Protein AF-A0A2M8S7M4-F1 (afdb_monomer_lite)

Radius of gyration: 31.45 Å; chains: 1; bounding box: 98×70×47 Å

Sequence (209 aa):
VNEDVFAYSNGVVSGYEADKPSEYGGRRMERGLVIYHNKYAETRGWVKASAAFMDKTTGNLVQKTLGEGLGLPAGLSDYVTFRDYVTNLEYIRSCKELVERGLFVELKAYQCHVFMDWRLVGGEQWKAVCEALNGAGAPSLQAKFDEMFVPKMEVKEEKPKKVAKKRVADRVGVALSLPKGAAQKKEANKKTGSKRVKTATRKRKMNVL

Foldseek 3Di:
DDPQKDKDKAWDQPDDPPPDDDPDDDR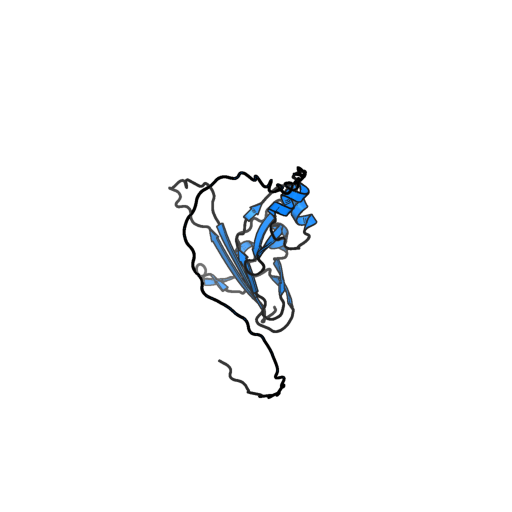DIWIKMKMWGNFQAKDKDFQFKDDFDQDPVPRDTDMDTPLVRHVPDCDQFKKKWWAWPVVLWIAIDGSNCCNPTNDIDIAHGGDMTMITPIDIDGDPLSVVLNVVCVGPTHNDSVVSSCVVPPPDPPPPPDDPDDDDPDDDDDDDDDDDDDDDDDDDDDDDDDDDDDDDDDDDDDDDDDDDD

Structure (mmCIF, N/CA/C/O backbone):
data_AF-A0A2M8S7M4-F1
#
_entry.id   AF-A0A2M8S7M4-F1
#
loop_
_atom_site.group_PDB
_atom_site.id
_atom_site.type_symbol
_atom_site.label_atom_id
_atom_site.label_alt_id
_atom_site.label_comp_id
_atom_site.label_asym_id
_atom_site.label_entity_id
_atom_site.label_seq_id
_atom_site.pdbx_PDB_ins_code
_atom_site.Cartn_x
_atom_site.Cartn_y
_atom_site.Cartn_z
_atom_site.occupancy
_atom_site.B_iso_or_equiv
_atom_site.auth_seq_id
_atom_site.auth_comp_id
_atom_site.auth_asym_id
_atom_site.auth_atom_id
_atom_site.pdbx_PDB_model_num
ATOM 1 N N . VAL A 1 1 ? 15.013 -13.139 -5.070 1.00 74.75 1 VAL A N 1
ATOM 2 C CA . VAL A 1 1 ? 13.783 -12.611 -5.708 1.00 74.75 1 VAL A CA 1
ATOM 3 C C . VAL A 1 1 ? 12.811 -13.773 -5.806 1.00 74.75 1 VAL A C 1
ATOM 5 O O . VAL A 1 1 ? 13.275 -14.862 -6.110 1.00 74.75 1 VAL A O 1
ATOM 8 N N . ASN A 1 2 ? 11.538 -13.597 -5.443 1.00 82.50 2 ASN A N 1
ATOM 9 C CA . ASN A 1 2 ? 10.536 -14.659 -5.579 1.00 82.50 2 ASN A CA 1
ATOM 10 C C . ASN A 1 2 ? 9.899 -14.544 -6.973 1.00 82.50 2 ASN A C 1
ATOM 12 O O . ASN A 1 2 ? 9.310 -13.512 -7.273 1.00 82.50 2 ASN A O 1
ATOM 16 N N . GLU A 1 3 ? 10.053 -15.571 -7.808 1.00 86.00 3 GLU A N 1
ATOM 17 C CA . GLU A 1 3 ? 9.556 -15.603 -9.195 1.00 86.00 3 GLU A CA 1
ATOM 18 C C . GLU A 1 3 ? 8.037 -15.795 -9.280 1.00 86.00 3 GLU A C 1
ATOM 20 O O . GLU A 1 3 ? 7.425 -15.511 -10.304 1.00 86.00 3 GLU A O 1
ATOM 25 N N . ASP A 1 4 ? 7.420 -16.238 -8.184 1.00 89.62 4 ASP A N 1
ATOM 26 C CA . ASP A 1 4 ? 5.987 -16.495 -8.108 1.00 89.62 4 ASP A CA 1
ATOM 27 C C . ASP A 1 4 ? 5.186 -15.233 -7.732 1.00 89.62 4 ASP A C 1
ATOM 29 O O . ASP A 1 4 ? 3.955 -15.265 -7.730 1.00 89.62 4 ASP A O 1
ATOM 33 N N . VAL A 1 5 ? 5.852 -14.124 -7.384 1.00 89.56 5 VAL A N 1
ATOM 34 C CA . VAL A 1 5 ? 5.213 -12.868 -6.963 1.00 89.56 5 VAL A CA 1
ATOM 35 C C . VAL A 1 5 ? 5.503 -11.768 -7.968 1.00 89.56 5 VAL A C 1
ATOM 37 O O . VAL A 1 5 ? 6.655 -11.439 -8.243 1.00 89.56 5 VAL A O 1
ATOM 40 N N . PHE A 1 6 ? 4.442 -11.128 -8.441 1.00 91.44 6 PHE A N 1
ATOM 41 C CA . PHE A 1 6 ? 4.524 -10.036 -9.397 1.00 91.44 6 PHE A CA 1
ATOM 42 C C . PHE A 1 6 ? 3.917 -8.778 -8.794 1.00 91.44 6 PHE A C 1
ATOM 44 O O . PHE A 1 6 ? 2.868 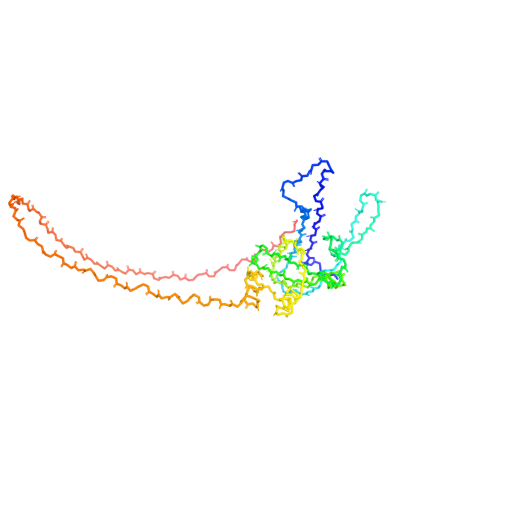-8.834 -8.151 1.00 91.44 6 PHE A O 1
ATOM 51 N N . ALA A 1 7 ? 4.575 -7.641 -9.012 1.00 91.88 7 ALA A N 1
ATOM 52 C CA . ALA A 1 7 ? 4.135 -6.343 -8.526 1.00 91.88 7 ALA A CA 1
ATOM 53 C C . ALA A 1 7 ? 4.216 -5.300 -9.643 1.00 91.88 7 ALA A C 1
ATOM 55 O O . ALA A 1 7 ? 5.242 -5.171 -10.311 1.00 91.88 7 ALA A O 1
ATOM 56 N N . TYR A 1 8 ? 3.140 -4.538 -9.812 1.00 89.56 8 TYR A N 1
ATOM 57 C CA . TYR A 1 8 ? 3.023 -3.471 -10.797 1.00 89.56 8 TYR A CA 1
ATOM 58 C C . TYR A 1 8 ? 2.621 -2.190 -10.089 1.00 89.56 8 TYR A C 1
ATOM 60 O O . TYR A 1 8 ? 1.541 -2.111 -9.506 1.00 89.56 8 TYR A O 1
ATOM 68 N N . SER A 1 9 ? 3.491 -1.188 -10.147 1.00 88.50 9 SER A N 1
ATOM 69 C CA . SER A 1 9 ? 3.223 0.147 -9.625 1.00 88.50 9 SER A CA 1
ATOM 70 C C . SER A 1 9 ? 2.966 1.121 -10.767 1.00 88.50 9 SER A C 1
ATOM 72 O O . SER A 1 9 ? 3.704 1.124 -11.752 1.00 88.50 9 SER A O 1
ATOM 74 N N . ASN A 1 10 ? 1.982 1.992 -10.593 1.00 85.81 10 ASN A N 1
ATOM 75 C CA . ASN A 1 10 ? 1.757 3.148 -11.444 1.00 85.81 10 ASN A CA 1
ATOM 76 C C . ASN A 1 10 ? 1.668 4.411 -10.582 1.00 85.81 10 ASN A C 1
ATOM 78 O O . ASN A 1 10 ? 1.075 4.392 -9.502 1.00 85.81 10 ASN A O 1
ATOM 82 N N . GLY A 1 11 ? 2.233 5.503 -11.082 1.00 77.81 11 GLY A N 1
ATOM 83 C CA . GLY A 1 11 ? 2.175 6.822 -10.472 1.00 77.81 11 GLY A CA 1
ATOM 84 C C . GLY A 1 11 ? 2.013 7.853 -11.575 1.00 77.81 11 GLY A C 1
ATOM 85 O O . GLY A 1 11 ? 2.988 8.221 -12.228 1.00 77.81 11 GLY A O 1
ATOM 86 N N . VAL A 1 12 ? 0.780 8.302 -11.799 1.00 66.75 12 VAL A N 1
ATOM 87 C CA . VAL A 1 12 ? 0.495 9.382 -12.741 1.00 66.75 12 VAL A CA 1
ATOM 88 C C . VAL A 1 12 ? 0.278 10.649 -11.932 1.00 66.75 12 VAL A C 1
ATOM 90 O O . VAL A 1 12 ? -0.672 10.785 -11.158 1.00 66.75 12 VAL A O 1
ATOM 93 N N . VAL A 1 13 ? 1.178 11.610 -12.119 1.00 59.91 13 VAL A N 1
ATOM 94 C CA . VAL A 1 13 ? 0.884 12.991 -11.758 1.00 59.91 13 VAL A CA 1
ATOM 95 C C . VAL A 1 13 ? -0.048 13.497 -12.847 1.00 59.91 13 VAL A C 1
ATOM 97 O O . VAL A 1 13 ? 0.401 13.741 -13.964 1.00 59.91 13 VAL A O 1
ATOM 100 N N . SER A 1 14 ? -1.347 13.596 -12.553 1.00 55.41 14 SER A N 1
ATOM 101 C CA . SER A 1 14 ? -2.277 14.259 -13.465 1.00 55.41 14 SER A CA 1
ATOM 102 C C . SER A 1 14 ? -1.756 15.676 -13.693 1.00 55.41 14 SER A C 1
ATOM 104 O O . SER A 1 14 ? -1.700 16.479 -12.756 1.00 55.41 14 SER A O 1
ATOM 106 N N . GLY A 1 15 ? -1.303 15.952 -14.915 1.00 48.53 15 GLY A N 1
ATOM 107 C CA . GLY A 1 15 ? -0.876 17.278 -15.326 1.00 48.53 15 GLY A CA 1
ATOM 108 C C . GLY A 1 15 ? -2.062 18.221 -15.203 1.00 48.53 15 GLY A C 1
ATOM 109 O O . GLY A 1 15 ? -3.041 18.085 -15.929 1.00 48.53 15 GLY A O 1
ATOM 110 N N . TYR A 1 16 ? -1.993 19.157 -14.263 1.00 48.69 16 TYR A N 1
ATOM 111 C CA . TYR A 1 16 ? -2.761 20.383 -14.403 1.00 48.69 16 TYR A CA 1
ATOM 112 C C . TYR A 1 16 ? -2.178 21.116 -15.610 1.00 48.69 16 TYR A C 1
ATOM 114 O O . TYR A 1 16 ? -0.984 21.421 -15.613 1.00 48.69 16 TYR A O 1
ATOM 122 N N . GLU A 1 17 ? -2.998 21.397 -16.625 1.00 50.44 17 GLU A N 1
ATOM 123 C CA . GLU A 1 17 ? -2.726 22.536 -17.503 1.00 50.44 17 GLU A CA 1
ATOM 124 C C . GLU A 1 17 ? -2.493 23.744 -16.585 1.00 50.44 17 GLU A C 1
ATOM 126 O O . GLU A 1 17 ? -3.353 24.065 -15.763 1.00 50.44 17 GLU A O 1
ATOM 131 N N . ALA A 1 18 ? -1.320 24.375 -16.682 1.00 51.97 18 ALA A N 1
ATOM 132 C CA . ALA A 1 18 ? -0.922 25.474 -15.800 1.00 51.97 18 ALA A CA 1
ATOM 133 C C . ALA A 1 18 ? -1.907 26.666 -15.823 1.00 51.97 18 ALA A C 1
ATOM 135 O O . ALA A 1 18 ? -1.925 27.452 -14.880 1.00 51.97 18 ALA A O 1
ATOM 136 N N . ASP A 1 19 ? -2.764 26.744 -16.847 1.00 55.06 19 ASP A N 1
ATOM 137 C CA . ASP A 1 19 ? -3.642 27.882 -17.131 1.00 55.06 19 ASP A CA 1
ATOM 138 C C . ASP A 1 19 ? -5.111 27.703 -16.706 1.00 55.06 19 ASP A C 1
ATOM 140 O O . ASP A 1 19 ? -5.925 28.596 -16.947 1.00 55.06 19 ASP A O 1
ATOM 144 N N . LYS A 1 20 ? -5.497 26.589 -16.060 1.00 52.84 20 LYS A N 1
ATOM 145 C CA . LYS A 1 20 ? -6.874 26.417 -15.553 1.00 52.84 20 LYS A CA 1
ATOM 146 C C . LYS A 1 20 ? -6.906 26.181 -14.041 1.00 52.84 20 LYS A C 1
ATOM 148 O O . LYS A 1 20 ? -6.513 25.104 -13.585 1.00 52.84 20 LYS A O 1
ATOM 153 N N . PRO A 1 21 ? -7.422 27.134 -13.240 1.00 50.69 21 PRO A N 1
ATOM 154 C CA . PRO A 1 21 ? -7.720 26.863 -11.843 1.00 50.69 21 PRO A CA 1
ATOM 155 C C . PRO A 1 21 ? -8.863 25.846 -11.794 1.00 50.69 21 PRO A C 1
ATOM 157 O O . PRO A 1 21 ? -9.969 26.116 -12.257 1.00 50.69 21 PRO A O 1
ATOM 160 N N . SER A 1 22 ? -8.611 24.648 -11.264 1.00 53.22 22 SER A N 1
ATOM 161 C CA . SER A 1 22 ? -9.715 23.730 -10.994 1.00 53.22 22 SER A CA 1
ATOM 162 C C . SER A 1 22 ? -10.581 24.308 -9.881 1.00 53.22 22 SER A C 1
ATOM 164 O O . SER A 1 22 ? -10.068 24.685 -8.826 1.00 53.22 22 SER A O 1
ATOM 166 N N . GLU A 1 23 ? -11.886 24.232 -10.065 1.00 52.62 23 GLU A N 1
ATOM 167 C CA . GLU A 1 23 ? -12.898 24.558 -9.059 1.00 52.62 23 GLU A CA 1
ATOM 168 C C . GLU A 1 23 ? -12.788 23.681 -7.787 1.00 52.62 23 GLU A C 1
ATOM 170 O O . GLU A 1 23 ? -13.201 24.086 -6.705 1.00 52.62 23 GLU A O 1
ATOM 175 N N . TYR A 1 24 ? -12.122 22.520 -7.885 1.00 52.88 24 TYR A N 1
ATOM 176 C CA . TYR A 1 24 ? -11.783 21.630 -6.770 1.00 52.88 24 TYR A CA 1
ATOM 177 C C . TYR A 1 24 ? -10.263 21.553 -6.581 1.00 52.88 24 TYR A C 1
ATOM 179 O O . TYR A 1 24 ? -9.603 20.652 -7.094 1.00 52.88 24 TYR A O 1
ATOM 187 N N . GLY A 1 25 ? -9.700 22.533 -5.873 1.00 49.03 25 GLY A N 1
ATOM 188 C CA . GLY A 1 25 ? -8.261 22.663 -5.640 1.00 49.03 25 GLY A CA 1
ATOM 189 C C . GLY A 1 25 ? -7.611 21.402 -5.058 1.00 49.03 25 GLY A C 1
ATOM 190 O O . GLY A 1 25 ? -7.834 21.044 -3.904 1.00 49.03 25 GLY A O 1
ATOM 191 N N . GLY A 1 26 ? -6.759 20.752 -5.850 1.00 53.41 26 GLY A N 1
ATOM 192 C CA . GLY A 1 26 ? -5.870 19.696 -5.381 1.00 53.41 26 GLY A CA 1
ATOM 193 C C . GLY A 1 26 ? -5.207 18.946 -6.530 1.00 53.41 26 GLY A C 1
ATOM 194 O O . GLY A 1 26 ? -5.874 18.421 -7.416 1.00 53.41 26 GLY A O 1
ATOM 195 N N . ARG A 1 27 ? -3.876 18.836 -6.496 1.00 54.41 27 ARG A N 1
ATOM 196 C CA . ARG A 1 27 ? -3.103 18.010 -7.432 1.00 54.41 27 ARG A CA 1
ATOM 197 C C . ARG A 1 27 ? -3.440 16.533 -7.160 1.00 54.41 27 ARG A C 1
ATOM 199 O O . ARG A 1 27 ? -2.828 15.913 -6.292 1.00 54.41 27 ARG A O 1
ATOM 206 N N . ARG A 1 28 ? -4.450 15.973 -7.837 1.00 57.69 28 ARG A N 1
ATOM 207 C CA . ARG A 1 28 ? -4.831 14.562 -7.666 1.00 57.69 28 ARG A CA 1
ATOM 208 C C . ARG A 1 28 ? -3.764 13.690 -8.327 1.00 57.69 28 ARG A C 1
ATOM 210 O O . ARG A 1 28 ? -3.659 13.629 -9.548 1.00 57.69 28 ARG A O 1
ATOM 217 N N . MET A 1 29 ? -2.926 13.069 -7.505 1.00 67.88 29 MET A N 1
ATOM 218 C CA . MET A 1 29 ? -1.972 12.068 -7.967 1.00 67.88 29 MET A CA 1
ATOM 219 C C . MET A 1 29 ? -2.642 10.706 -7.891 1.00 67.88 29 MET A C 1
ATOM 221 O O . MET A 1 29 ? -2.963 10.233 -6.802 1.00 67.88 29 MET A O 1
ATOM 225 N N . GLU A 1 30 ? -2.856 10.090 -9.044 1.00 80.06 30 GLU A N 1
ATOM 226 C CA . GLU A 1 30 ? -3.408 8.746 -9.115 1.00 80.06 30 GLU A CA 1
ATOM 227 C C . GLU A 1 30 ? -2.258 7.752 -9.050 1.00 80.06 30 GLU A C 1
ATOM 229 O O . GLU A 1 30 ? -1.329 7.766 -9.862 1.00 80.06 30 GLU A O 1
ATOM 234 N N . ARG A 1 31 ? -2.291 6.918 -8.016 1.00 86.56 31 ARG A N 1
ATOM 235 C CA . ARG A 1 31 ? -1.250 5.939 -7.727 1.00 86.56 31 ARG A CA 1
ATOM 236 C C . ARG A 1 31 ? -1.919 4.595 -7.513 1.00 86.56 31 ARG A C 1
ATOM 238 O O . ARG A 1 31 ? -2.989 4.519 -6.909 1.00 86.56 31 ARG A O 1
ATOM 245 N N . GLY A 1 32 ? -1.290 3.546 -8.012 1.00 90.56 32 GLY A N 1
ATOM 246 C CA . GLY A 1 32 ? -1.794 2.188 -7.895 1.00 90.56 32 GLY A CA 1
ATOM 247 C C . GLY A 1 32 ? -0.649 1.209 -7.730 1.00 90.56 32 GLY A C 1
ATOM 248 O O . GLY A 1 32 ? 0.403 1.370 -8.346 1.00 90.56 32 GLY A O 1
ATOM 249 N N . LEU A 1 33 ? -0.859 0.193 -6.905 1.00 92.69 33 LEU A N 1
ATOM 250 C CA . LEU A 1 33 ? 0.053 -0.925 -6.740 1.00 92.69 33 LEU A CA 1
ATOM 251 C C . LEU A 1 33 ? -0.756 -2.216 -6.751 1.00 92.69 33 LEU A C 1
ATOM 253 O O . LEU A 1 33 ? -1.553 -2.470 -5.852 1.00 92.69 33 LEU A O 1
ATOM 257 N N . VAL A 1 34 ? -0.537 -3.034 -7.770 1.00 94.25 34 VAL A N 1
ATOM 258 C CA . VAL A 1 34 ? -1.137 -4.362 -7.890 1.00 94.25 34 VAL A CA 1
ATOM 259 C C . VAL A 1 34 ? -0.073 -5.391 -7.570 1.00 94.25 34 VAL A C 1
ATOM 261 O O . VAL A 1 34 ? 1.018 -5.338 -8.132 1.00 94.25 34 VAL A O 1
ATOM 264 N N . ILE A 1 35 ? -0.389 -6.330 -6.688 1.00 94.25 35 ILE A N 1
ATOM 265 C CA . ILE A 1 35 ? 0.492 -7.439 -6.331 1.00 94.25 35 ILE A CA 1
ATOM 266 C C . ILE A 1 35 ? -0.297 -8.730 -6.473 1.00 94.25 35 ILE A C 1
ATOM 268 O O . ILE A 1 35 ? -1.417 -8.824 -5.974 1.00 94.25 35 ILE A O 1
ATOM 272 N N . TYR A 1 36 ? 0.274 -9.733 -7.129 1.00 94.25 36 TYR A N 1
ATOM 273 C CA . TYR A 1 36 ? -0.346 -11.048 -7.225 1.00 94.25 36 TYR A CA 1
ATOM 274 C C . TYR A 1 36 ? 0.665 -12.168 -7.017 1.00 94.25 36 TYR A C 1
ATOM 276 O O . TYR A 1 36 ? 1.839 -12.054 -7.375 1.00 94.25 36 TYR A O 1
ATOM 284 N N . HIS A 1 37 ? 0.183 -13.259 -6.431 1.00 94.50 37 HIS A N 1
ATOM 285 C CA . HIS A 1 37 ? 0.929 -14.487 -6.220 1.00 94.50 37 HIS A CA 1
ATOM 286 C C . HIS A 1 37 ? 0.434 -15.561 -7.193 1.00 94.50 37 HIS A C 1
ATOM 288 O O . HIS A 1 37 ? -0.738 -15.921 -7.177 1.00 94.50 37 HIS A O 1
ATOM 294 N N . ASN A 1 38 ? 1.312 -16.090 -8.041 1.00 93.00 38 ASN A N 1
ATOM 295 C CA . ASN A 1 38 ? 0.969 -17.058 -9.085 1.00 93.00 38 ASN A CA 1
ATOM 296 C C . ASN A 1 38 ? 1.214 -18.518 -8.665 1.00 93.00 38 ASN A C 1
ATOM 298 O O . ASN A 1 38 ? 1.568 -19.365 -9.484 1.00 93.00 38 ASN A O 1
ATOM 302 N N . LYS A 1 39 ? 1.071 -18.833 -7.374 1.00 93.19 39 LYS A N 1
ATOM 303 C CA . LYS A 1 39 ? 1.348 -20.178 -6.859 1.00 93.19 39 LYS A CA 1
ATOM 304 C C . LYS A 1 39 ? 0.431 -20.565 -5.714 1.00 93.19 39 LYS A C 1
ATOM 306 O O . LYS A 1 39 ? -0.006 -19.733 -4.919 1.00 93.19 39 LYS A O 1
ATOM 311 N N . TYR A 1 40 ? 0.180 -21.869 -5.610 1.00 93.31 40 TYR A N 1
ATOM 312 C CA . TYR A 1 40 ? -0.503 -22.480 -4.474 1.00 93.31 40 TYR A CA 1
ATOM 313 C C . TYR A 1 40 ? 0.463 -22.653 -3.293 1.00 93.31 40 TYR A C 1
ATOM 315 O O . TYR A 1 40 ? 0.931 -23.751 -2.999 1.00 93.31 40 TYR A O 1
ATOM 323 N N . ALA A 1 41 ? 0.826 -21.543 -2.660 1.00 93.00 41 ALA A N 1
ATOM 324 C CA . ALA A 1 41 ? 1.671 -21.505 -1.472 1.00 93.00 41 ALA A CA 1
ATOM 325 C C . ALA A 1 41 ? 1.372 -20.238 -0.658 1.00 93.00 41 ALA A C 1
ATOM 327 O O . ALA A 1 41 ? 0.638 -19.363 -1.115 1.00 93.00 41 ALA A O 1
ATOM 328 N N . GLU A 1 42 ? 1.961 -20.121 0.525 1.00 93.00 42 GLU A N 1
ATOM 329 C CA . GLU A 1 42 ? 2.002 -18.865 1.275 1.00 93.00 42 GLU A CA 1
ATOM 330 C C . GLU A 1 42 ? 3.383 -18.226 1.110 1.00 93.00 42 GLU A C 1
ATOM 332 O O . GLU A 1 42 ? 4.406 -18.914 1.115 1.00 93.00 42 GLU A O 1
ATOM 337 N N . THR A 1 43 ? 3.421 -16.908 0.945 1.00 93.50 43 THR A N 1
ATOM 338 C CA . THR A 1 43 ? 4.659 -16.136 0.834 1.00 93.50 43 THR A CA 1
ATOM 339 C C . THR A 1 43 ? 4.514 -14.817 1.573 1.00 93.50 43 THR A C 1
ATOM 341 O O . THR A 1 43 ? 3.450 -14.203 1.589 1.00 93.50 43 THR A O 1
ATOM 344 N N . ARG A 1 44 ? 5.607 -14.356 2.177 1.00 93.56 44 ARG A N 1
ATOM 345 C CA . ARG A 1 44 ? 5.672 -13.066 2.862 1.00 93.56 44 ARG A CA 1
ATOM 346 C C . ARG A 1 44 ? 7.010 -12.407 2.600 1.00 93.56 44 ARG A C 1
ATOM 348 O O . ARG A 1 44 ? 8.033 -13.088 2.531 1.00 93.56 44 ARG A O 1
ATOM 355 N N . GLY A 1 45 ? 7.014 -11.092 2.462 1.00 91.88 45 GLY A N 1
ATOM 356 C CA . GLY A 1 45 ? 8.244 -10.371 2.179 1.00 91.88 45 GLY A CA 1
ATOM 357 C C . GLY A 1 45 ? 8.030 -8.897 1.903 1.00 91.88 45 GLY A C 1
ATOM 358 O O . GLY A 1 45 ? 6.919 -8.379 1.976 1.00 91.88 45 GLY A O 1
ATOM 359 N N . TRP A 1 46 ? 9.134 -8.230 1.588 1.00 92.50 46 TRP A N 1
ATOM 360 C CA . TRP A 1 46 ? 9.169 -6.804 1.296 1.00 92.50 46 TRP A CA 1
ATOM 361 C C . TRP A 1 46 ? 9.220 -6.565 -0.211 1.00 92.50 46 TRP A C 1
ATOM 363 O O . TRP A 1 46 ? 10.082 -7.108 -0.904 1.00 92.50 46 TRP A O 1
ATOM 373 N N . VAL A 1 47 ? 8.330 -5.709 -0.705 1.00 91.69 47 VAL A N 1
ATOM 374 C CA . VAL A 1 47 ? 8.355 -5.176 -2.070 1.00 91.69 47 VAL A CA 1
ATOM 375 C C . VAL A 1 47 ? 8.986 -3.789 -2.013 1.00 91.69 47 VAL A C 1
ATOM 377 O O . VAL A 1 47 ? 8.364 -2.841 -1.539 1.00 91.69 47 VAL A O 1
ATOM 380 N N . LYS A 1 48 ? 10.243 -3.677 -2.454 1.00 90.69 48 LYS A N 1
ATOM 381 C CA . LYS A 1 48 ? 11.027 -2.432 -2.355 1.00 90.69 48 LYS A CA 1
ATOM 382 C C . LYS A 1 48 ? 11.486 -1.872 -3.693 1.00 90.69 48 LYS A C 1
ATOM 384 O O . LYS A 1 48 ? 11.424 -0.665 -3.878 1.00 90.69 48 LYS A O 1
ATOM 389 N N . ALA A 1 49 ? 12.001 -2.709 -4.585 1.00 89.38 49 ALA A N 1
ATOM 390 C CA . ALA A 1 49 ? 12.589 -2.275 -5.849 1.00 89.38 49 ALA A CA 1
ATOM 391 C C . ALA A 1 49 ? 11.833 -2.893 -7.024 1.00 89.38 49 ALA A C 1
ATOM 393 O O . ALA A 1 49 ? 11.361 -4.028 -6.932 1.00 89.38 49 ALA A O 1
ATOM 394 N N . SER A 1 50 ? 11.721 -2.142 -8.116 1.00 86.69 50 SER A N 1
ATOM 395 C CA . SER A 1 50 ? 11.152 -2.635 -9.363 1.00 86.69 50 SER A CA 1
ATOM 396 C C . SER A 1 50 ? 12.082 -3.649 -10.029 1.00 86.69 50 SER A C 1
ATOM 398 O O . SER A 1 50 ? 13.301 -3.634 -9.836 1.00 86.69 50 SER A O 1
ATOM 400 N N . ALA A 1 51 ? 11.517 -4.482 -10.905 1.00 86.56 51 ALA A N 1
ATOM 401 C CA . ALA A 1 51 ? 12.322 -5.143 -11.926 1.00 86.56 51 ALA A CA 1
ATOM 402 C C . ALA A 1 51 ? 13.044 -4.086 -12.785 1.00 86.56 51 ALA A C 1
ATOM 404 O O . ALA A 1 51 ? 12.579 -2.946 -12.896 1.00 86.56 51 ALA A O 1
ATOM 405 N N . ALA A 1 52 ? 14.188 -4.451 -13.367 1.00 86.62 52 ALA A N 1
ATOM 406 C CA . ALA A 1 52 ? 14.884 -3.566 -14.295 1.00 86.62 52 ALA A CA 1
ATOM 407 C C . ALA A 1 52 ? 14.029 -3.377 -15.553 1.00 86.62 52 ALA A C 1
ATOM 409 O O . ALA A 1 52 ? 13.551 -4.353 -16.131 1.00 86.62 52 ALA A O 1
ATOM 410 N N . PHE A 1 53 ? 13.830 -2.130 -15.966 1.00 85.62 53 PHE A N 1
ATOM 411 C CA . PHE A 1 53 ? 13.097 -1.792 -17.180 1.00 85.62 53 PHE A CA 1
ATOM 412 C C . PHE A 1 53 ? 13.857 -0.738 -17.979 1.00 85.62 53 PHE A C 1
ATOM 414 O O . PHE A 1 53 ? 14.662 0.016 -17.434 1.00 85.62 53 PHE A O 1
ATOM 421 N N . MET A 1 54 ? 13.612 -0.704 -19.287 1.00 88.06 54 MET A N 1
ATOM 422 C CA . MET A 1 54 ? 14.232 0.274 -20.174 1.00 88.06 54 MET A CA 1
ATOM 423 C C . MET A 1 54 ? 13.564 1.635 -19.977 1.00 88.06 54 MET A C 1
ATOM 425 O O . MET A 1 54 ? 12.365 1.781 -20.234 1.00 88.06 54 MET A O 1
ATOM 429 N N . ASP A 1 55 ? 14.325 2.635 -19.548 1.00 86.19 55 ASP A N 1
ATOM 430 C CA . ASP A 1 55 ? 13.863 4.014 -19.611 1.00 86.19 55 ASP A CA 1
ATOM 431 C C . ASP A 1 55 ? 13.837 4.460 -21.076 1.00 86.19 55 ASP A C 1
ATOM 433 O O . ASP A 1 55 ? 14.865 4.520 -21.747 1.00 86.19 55 ASP A O 1
ATOM 437 N N . LYS A 1 56 ? 12.643 4.778 -21.581 1.00 84.62 56 LYS A N 1
ATOM 438 C CA . LYS A 1 56 ? 12.433 5.199 -22.974 1.00 84.62 56 LYS A CA 1
ATOM 439 C C . LYS A 1 56 ? 13.107 6.534 -23.301 1.00 84.62 56 LYS A C 1
ATOM 441 O O . LYS A 1 56 ? 13.283 6.834 -24.475 1.00 84.62 56 LYS A O 1
ATOM 446 N N . THR A 1 57 ? 13.459 7.320 -22.285 1.00 86.31 57 THR A N 1
ATOM 447 C CA . THR A 1 57 ? 14.083 8.639 -22.450 1.00 86.31 57 THR A CA 1
ATOM 448 C C . THR A 1 57 ? 15.592 8.520 -22.612 1.00 86.31 57 THR A C 1
ATOM 450 O O . THR A 1 57 ? 16.174 9.134 -23.499 1.00 86.31 57 THR A O 1
ATOM 453 N N . THR A 1 58 ? 16.229 7.723 -21.751 1.00 87.12 58 THR A N 1
ATOM 454 C CA . THR A 1 58 ? 17.691 7.573 -21.721 1.00 87.12 58 THR A CA 1
ATOM 455 C C . THR A 1 58 ? 18.192 6.344 -22.477 1.00 87.12 58 THR A C 1
ATOM 457 O O . THR A 1 58 ? 19.374 6.275 -22.795 1.00 87.12 58 THR A O 1
ATOM 460 N N . GLY A 1 59 ? 17.324 5.371 -22.768 1.00 89.56 59 GLY A N 1
ATOM 461 C CA . GLY A 1 59 ? 17.703 4.090 -23.370 1.00 89.56 59 GLY A CA 1
ATOM 462 C C . GLY A 1 59 ? 18.466 3.160 -22.420 1.00 89.56 59 GLY A C 1
ATOM 463 O O . GLY A 1 59 ? 19.006 2.153 -22.868 1.00 89.56 59 GLY A O 1
ATOM 464 N N . ASN A 1 60 ? 18.522 3.484 -21.124 1.00 90.50 60 ASN A N 1
ATOM 465 C CA . ASN A 1 60 ? 19.236 2.706 -20.117 1.00 90.50 60 ASN A CA 1
ATOM 466 C C . ASN A 1 60 ? 18.286 1.792 -19.334 1.00 90.50 60 ASN A C 1
ATOM 468 O O . ASN A 1 60 ? 17.130 2.138 -19.074 1.00 90.50 60 ASN A O 1
ATOM 472 N N . LEU A 1 61 ? 18.797 0.638 -18.896 1.00 91.56 61 LEU A N 1
ATOM 473 C CA . LEU A 1 61 ? 18.114 -0.197 -17.910 1.00 91.56 61 LEU A CA 1
ATOM 474 C C . LEU A 1 61 ? 18.204 0.469 -16.537 1.00 91.56 61 LEU A C 1
ATOM 476 O O . LEU A 1 61 ? 19.291 0.626 -15.984 1.00 91.56 61 LEU A O 1
ATOM 480 N N . VAL A 1 62 ? 17.051 0.833 -15.984 1.00 89.62 62 VAL A N 1
ATOM 481 C CA . VAL A 1 62 ? 16.939 1.461 -14.668 1.00 89.62 62 VAL A CA 1
ATOM 482 C C . VAL A 1 62 ? 16.072 0.619 -13.742 1.00 89.62 62 VAL A C 1
ATOM 484 O O . VAL A 1 62 ? 15.194 -0.133 -14.170 1.00 89.62 62 VAL A O 1
ATOM 487 N N . GLN A 1 63 ? 16.318 0.764 -12.447 1.00 90.06 63 GLN A N 1
ATOM 488 C CA . GLN A 1 63 ? 15.458 0.258 -11.387 1.00 90.06 63 GLN A CA 1
ATOM 489 C C . GLN A 1 63 ? 14.993 1.439 -10.551 1.00 90.06 63 GLN A C 1
ATOM 491 O O . GLN A 1 63 ? 15.771 2.354 -10.288 1.00 90.06 63 GLN A O 1
ATOM 496 N N . LYS A 1 64 ? 13.726 1.414 -10.142 1.00 88.8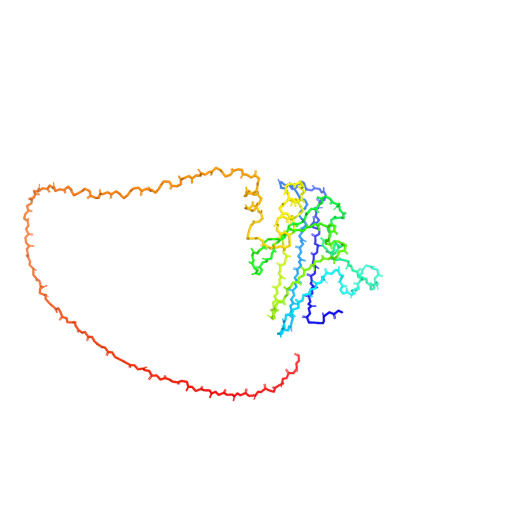8 64 LYS A N 1
ATOM 497 C CA . LYS A 1 64 ? 13.147 2.422 -9.253 1.00 88.88 64 LYS A CA 1
ATOM 498 C C . LYS A 1 64 ? 12.745 1.781 -7.942 1.00 88.88 64 LYS A C 1
ATOM 500 O O . LYS A 1 64 ? 12.321 0.622 -7.904 1.00 88.88 64 LYS A O 1
ATOM 505 N N . THR A 1 65 ? 12.858 2.533 -6.859 1.00 89.56 65 THR A N 1
ATOM 506 C CA . THR A 1 65 ? 12.279 2.110 -5.583 1.00 89.56 65 THR A CA 1
ATOM 507 C C . THR A 1 65 ? 10.758 2.247 -5.620 1.00 89.56 65 THR A C 1
ATOM 509 O O . THR A 1 65 ? 10.201 2.993 -6.423 1.00 89.56 65 THR A O 1
ATOM 512 N N . LEU A 1 66 ? 10.055 1.538 -4.738 1.00 88.50 66 LEU A N 1
ATOM 513 C CA . LEU A 1 66 ? 8.605 1.637 -4.609 1.00 88.50 66 LEU A CA 1
ATOM 514 C C . LEU A 1 66 ? 8.183 3.070 -4.255 1.00 88.50 66 LEU A C 1
ATOM 516 O O . LEU A 1 66 ? 7.203 3.574 -4.797 1.00 88.50 66 LEU A O 1
ATOM 520 N N . GLY A 1 67 ? 8.960 3.737 -3.395 1.00 86.06 67 GLY A N 1
ATOM 521 C CA . GLY A 1 67 ? 8.771 5.147 -3.063 1.00 86.06 67 GLY A CA 1
ATOM 522 C C . GLY A 1 67 ? 8.823 6.050 -4.296 1.00 86.06 67 GLY A C 1
ATOM 523 O O . GLY A 1 67 ? 7.912 6.848 -4.505 1.00 86.06 67 GLY A O 1
ATOM 524 N N . GLU A 1 68 ? 9.831 5.873 -5.153 1.00 85.19 68 GLU A N 1
ATOM 525 C CA . GLU A 1 68 ? 9.971 6.613 -6.417 1.00 85.19 68 GLU A CA 1
ATOM 526 C C . GLU A 1 68 ? 8.877 6.261 -7.429 1.00 85.19 68 GLU A C 1
ATOM 528 O O . GLU A 1 68 ? 8.316 7.150 -8.064 1.00 85.19 68 GLU A O 1
ATOM 533 N N . GLY A 1 69 ? 8.550 4.973 -7.571 1.00 84.81 69 GLY A N 1
ATOM 534 C CA . GLY A 1 69 ? 7.523 4.488 -8.496 1.00 84.81 69 GLY A CA 1
ATOM 535 C C . GLY A 1 69 ? 6.123 4.992 -8.147 1.00 84.81 69 GLY A C 1
ATOM 536 O O . GLY A 1 69 ? 5.321 5.252 -9.041 1.00 84.81 69 GLY A O 1
ATOM 537 N N . LEU A 1 70 ? 5.847 5.184 -6.855 1.00 84.88 70 LEU A N 1
ATOM 538 C CA . LEU A 1 70 ? 4.609 5.790 -6.374 1.00 84.88 70 LEU A CA 1
ATOM 539 C C . LEU A 1 70 ? 4.699 7.316 -6.255 1.00 84.88 70 LEU A C 1
ATOM 541 O O . LEU A 1 70 ? 3.666 7.944 -6.061 1.00 84.88 70 LEU A O 1
ATOM 545 N N . GLY A 1 71 ? 5.885 7.926 -6.338 1.00 83.50 71 GLY A N 1
ATOM 546 C CA . GLY A 1 71 ? 6.099 9.364 -6.135 1.00 83.50 71 GLY A CA 1
ATOM 547 C C . GLY A 1 71 ? 5.856 9.831 -4.693 1.00 83.50 71 GLY A C 1
ATOM 548 O O . GLY A 1 71 ? 5.282 10.899 -4.469 1.00 83.50 71 GLY A O 1
ATOM 549 N N . LEU A 1 72 ? 6.152 8.997 -3.692 1.00 82.31 72 LEU A N 1
ATOM 550 C CA . LEU A 1 72 ? 5.964 9.334 -2.274 1.00 82.31 72 LEU A CA 1
ATOM 551 C C . LEU A 1 72 ? 7.021 10.355 -1.814 1.00 82.31 72 LEU A C 1
ATOM 553 O O . LEU A 1 72 ? 8.190 10.215 -2.177 1.00 82.31 72 LEU A O 1
ATOM 557 N N . PRO A 1 73 ? 6.640 11.380 -1.028 1.00 78.81 73 PRO A N 1
ATOM 558 C CA . PRO A 1 73 ? 7.608 12.297 -0.445 1.00 78.81 73 PRO A CA 1
ATOM 559 C C . PRO A 1 73 ? 8.474 11.552 0.576 1.00 78.81 73 PRO A C 1
ATOM 561 O O . PRO A 1 73 ? 7.988 10.713 1.330 1.00 78.81 73 PRO A O 1
ATOM 564 N N . ALA A 1 74 ? 9.759 11.891 0.638 1.00 67.69 74 ALA A N 1
ATOM 565 C CA . ALA A 1 74 ? 10.689 11.332 1.623 1.00 67.69 74 ALA A CA 1
ATOM 566 C C . ALA A 1 74 ? 10.600 12.023 3.006 1.00 67.69 74 ALA A C 1
ATOM 568 O O . ALA A 1 74 ? 11.515 11.904 3.820 1.00 67.69 74 ALA A O 1
ATOM 569 N N . GLY A 1 75 ? 9.530 12.783 3.270 1.00 71.31 75 GLY A N 1
ATOM 570 C CA . GLY A 1 75 ? 9.339 13.532 4.512 1.00 71.31 75 GLY A CA 1
ATOM 571 C C . GLY A 1 75 ? 9.195 12.616 5.731 1.00 71.31 75 GLY A C 1
ATOM 572 O O . GLY A 1 75 ? 8.502 11.601 5.684 1.00 71.31 75 GLY A O 1
ATOM 573 N N . LEU A 1 76 ? 9.844 12.977 6.847 1.00 61.66 76 LEU A N 1
ATOM 574 C CA . LEU A 1 76 ? 9.827 12.178 8.082 1.00 61.66 76 LEU A CA 1
ATOM 575 C C . LEU A 1 76 ? 8.480 12.208 8.826 1.00 61.66 76 LEU A C 1
ATOM 577 O O . LEU A 1 76 ? 8.220 11.312 9.626 1.00 61.66 76 LEU A O 1
ATOM 581 N N . SER A 1 77 ? 7.648 13.224 8.593 1.00 66.81 77 SER A N 1
ATOM 582 C CA . SER A 1 77 ? 6.364 13.434 9.278 1.00 66.81 77 SER A CA 1
ATOM 583 C C . SER A 1 77 ? 5.148 12.938 8.496 1.00 66.81 77 SER A C 1
ATOM 585 O O . SER A 1 77 ? 4.021 13.074 8.975 1.00 66.81 77 SER A O 1
ATOM 587 N N . ASP A 1 78 ? 5.365 12.389 7.302 1.00 84.75 78 ASP A N 1
ATOM 588 C CA . ASP A 1 78 ? 4.281 12.113 6.372 1.00 84.75 78 ASP A CA 1
ATOM 589 C C . ASP A 1 78 ? 3.867 10.646 6.455 1.00 84.75 78 ASP A C 1
ATOM 591 O O . ASP A 1 78 ? 4.683 9.719 6.364 1.00 84.75 78 ASP A O 1
ATOM 595 N N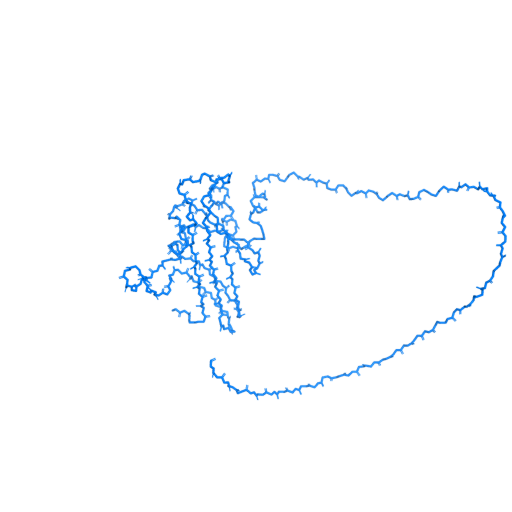 . TYR A 1 79 ? 2.566 10.432 6.594 1.00 90.06 79 TYR A N 1
ATOM 596 C CA . TYR A 1 79 ? 1.939 9.126 6.509 1.00 90.06 79 TYR A CA 1
ATOM 597 C C . TYR A 1 79 ? 1.189 9.026 5.192 1.00 90.06 79 TYR A C 1
ATOM 599 O O . TYR A 1 79 ? 0.749 10.016 4.608 1.00 90.06 79 TYR A O 1
ATOM 607 N N . VAL A 1 80 ? 1.035 7.802 4.717 1.00 90.88 80 VAL A N 1
ATOM 608 C CA . VAL A 1 80 ? 0.224 7.518 3.548 1.00 90.88 80 VAL A CA 1
ATOM 609 C C . VAL A 1 80 ? -0.835 6.504 3.908 1.00 90.88 80 VAL A C 1
ATOM 611 O O . VAL A 1 80 ? -0.559 5.493 4.560 1.00 90.88 80 VAL A O 1
ATOM 614 N N . THR A 1 81 ? -2.055 6.802 3.489 1.00 92.56 81 THR A N 1
ATOM 615 C CA . THR A 1 81 ? -3.180 5.886 3.556 1.00 92.56 81 THR A CA 1
ATOM 616 C C . THR A 1 81 ? -3.475 5.349 2.169 1.00 92.56 81 THR A C 1
A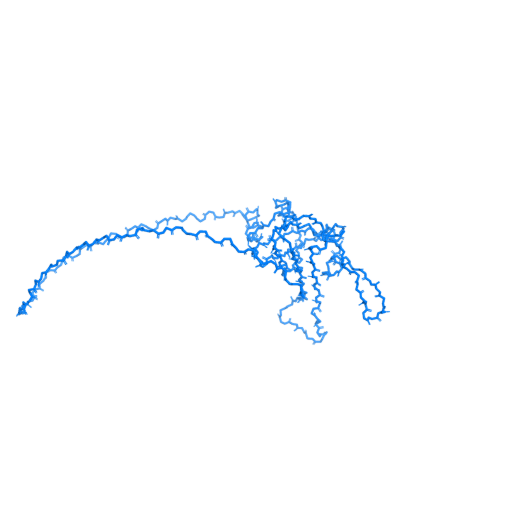TOM 618 O O . THR A 1 81 ? -3.292 6.047 1.174 1.00 92.56 81 THR A O 1
ATOM 621 N N . PHE A 1 82 ? -3.874 4.089 2.086 1.00 93.56 82 PHE A N 1
ATOM 622 C CA . PHE A 1 82 ? -4.255 3.439 0.835 1.00 93.56 82 PHE A CA 1
ATOM 623 C C . PHE A 1 82 ? -5.250 2.321 1.124 1.00 93.56 82 PHE A C 1
ATOM 625 O O . PHE A 1 82 ? -5.290 1.781 2.232 1.00 93.56 82 PHE A O 1
ATOM 632 N N . ARG A 1 83 ? -6.059 1.967 0.129 1.00 94.62 83 ARG A N 1
ATOM 633 C CA . ARG A 1 83 ? -7.092 0.936 0.248 1.00 94.62 83 ARG A CA 1
ATOM 634 C C . ARG A 1 83 ? -6.760 -0.251 -0.634 1.00 94.62 83 ARG A C 1
ATOM 636 O O . ARG A 1 83 ? -6.449 -0.075 -1.809 1.00 94.62 83 ARG A O 1
ATOM 643 N N . ASP A 1 84 ? -6.871 -1.451 -0.083 1.00 95.19 84 ASP A N 1
ATOM 644 C CA . ASP A 1 84 ? -6.907 -2.675 -0.870 1.00 95.19 84 ASP A CA 1
ATOM 645 C C . ASP A 1 84 ? -8.326 -2.934 -1.373 1.00 95.19 84 ASP A C 1
ATOM 647 O O . ASP A 1 84 ? -9.238 -3.172 -0.586 1.00 95.19 84 ASP A O 1
ATOM 651 N N . TYR A 1 85 ? -8.510 -2.931 -2.686 1.00 93.94 85 TYR A N 1
ATOM 652 C CA . TYR A 1 85 ? -9.802 -3.179 -3.323 1.00 93.94 85 TYR A CA 1
ATOM 653 C C . TYR A 1 85 ? -10.222 -4.654 -3.292 1.00 93.94 85 TYR A C 1
ATOM 655 O O . TYR A 1 85 ? -11.390 -4.961 -3.517 1.00 93.94 85 TYR A O 1
ATOM 663 N N . VAL A 1 86 ? -9.298 -5.576 -2.997 1.00 93.31 86 VAL A N 1
ATOM 664 C CA . VAL A 1 86 ? -9.620 -7.005 -2.879 1.00 93.31 86 VAL A CA 1
ATOM 665 C C . VAL A 1 86 ? -10.242 -7.306 -1.517 1.00 93.31 86 VAL A C 1
ATOM 667 O O . VAL A 1 86 ? -11.281 -7.957 -1.438 1.00 93.31 86 VAL A O 1
ATOM 670 N N . THR A 1 87 ? -9.628 -6.817 -0.436 1.00 92.00 87 THR A N 1
ATOM 671 C CA . THR A 1 87 ? -10.124 -7.027 0.936 1.00 92.00 87 THR A CA 1
ATOM 672 C C . THR A 1 87 ? -11.033 -5.907 1.447 1.00 92.00 87 THR A C 1
ATOM 674 O O . THR A 1 87 ? -11.682 -6.083 2.476 1.00 92.00 87 THR A O 1
ATOM 677 N N . ASN A 1 88 ? -11.104 -4.773 0.742 1.00 93.75 88 ASN A N 1
ATOM 678 C CA . ASN A 1 88 ? -11.734 -3.523 1.187 1.00 93.75 88 ASN A CA 1
ATOM 679 C C . ASN A 1 88 ? -11.189 -2.994 2.523 1.00 93.75 88 ASN A C 1
ATOM 681 O O . ASN A 1 88 ? -11.888 -2.292 3.252 1.00 93.75 88 ASN A O 1
ATOM 685 N N . LEU A 1 89 ? -9.937 -3.324 2.846 1.00 94.69 89 LEU A N 1
ATOM 686 C CA . LEU A 1 89 ? -9.249 -2.800 4.018 1.00 94.69 89 LEU A CA 1
ATOM 687 C C . LEU A 1 89 ? -8.401 -1.590 3.642 1.00 94.69 89 LEU A C 1
ATOM 689 O O . LEU A 1 89 ? -7.745 -1.545 2.602 1.00 94.69 89 LEU A O 1
ATOM 693 N N . GLU A 1 90 ? -8.399 -0.612 4.528 1.00 95.06 90 GLU A N 1
ATOM 694 C CA . GLU A 1 90 ? -7.559 0.566 4.472 1.00 95.06 90 GLU A CA 1
ATOM 695 C C . GLU A 1 90 ? -6.343 0.386 5.375 1.00 95.06 90 GLU A C 1
ATOM 697 O O . GLU A 1 90 ? -6.420 -0.141 6.488 1.00 95.06 90 GLU A O 1
ATOM 702 N N . TYR A 1 91 ? -5.203 0.847 4.888 1.00 94.62 91 TYR A N 1
ATOM 703 C CA . TYR A 1 91 ? -3.915 0.726 5.543 1.00 94.62 91 TYR A CA 1
ATOM 704 C C . TYR A 1 91 ? -3.291 2.102 5.677 1.00 94.62 91 TYR A C 1
ATOM 706 O O . TYR A 1 91 ? -3.425 2.941 4.790 1.00 94.62 91 TYR A O 1
ATOM 714 N N . ILE A 1 92 ? -2.577 2.311 6.779 1.00 93.50 92 ILE A N 1
ATOM 715 C CA . ILE A 1 92 ? -1.748 3.490 7.012 1.00 93.50 92 ILE A CA 1
ATOM 716 C C . ILE A 1 92 ? -0.300 3.053 7.219 1.00 93.50 92 ILE A C 1
ATOM 718 O O . ILE A 1 92 ? -0.037 2.059 7.904 1.00 93.50 92 ILE A O 1
ATOM 722 N N . ARG A 1 93 ? 0.642 3.761 6.595 1.00 92.12 93 ARG A N 1
ATOM 723 C CA . ARG A 1 93 ? 2.085 3.519 6.719 1.00 92.12 93 ARG A CA 1
ATOM 724 C C . ARG A 1 93 ? 2.854 4.827 6.752 1.00 92.12 93 ARG A C 1
ATOM 726 O O . ARG A 1 93 ? 2.412 5.824 6.189 1.00 92.12 93 ARG A O 1
ATOM 733 N N . SER A 1 94 ? 4.028 4.808 7.373 1.00 91.19 94 SER A N 1
ATOM 734 C CA . SER A 1 94 ? 4.965 5.925 7.270 1.00 91.19 94 SER A CA 1
ATOM 735 C C . SER A 1 94 ? 5.554 5.986 5.859 1.00 91.19 94 SER A C 1
ATOM 737 O O . SER A 1 94 ? 5.991 4.964 5.321 1.00 91.19 94 SER A O 1
ATOM 739 N N . CYS A 1 95 ? 5.612 7.183 5.267 1.00 90.12 95 CYS A N 1
ATOM 740 C CA . CYS A 1 95 ? 6.270 7.377 3.973 1.00 90.12 95 CYS A CA 1
ATOM 741 C C . CYS A 1 95 ? 7.757 7.015 4.053 1.00 90.12 95 CYS A C 1
ATOM 743 O O . CYS A 1 95 ? 8.279 6.359 3.153 1.00 90.12 95 CYS A O 1
ATOM 745 N N . LYS A 1 96 ? 8.417 7.352 5.169 1.00 89.38 96 LYS A N 1
ATOM 746 C CA . LYS A 1 96 ? 9.819 7.004 5.422 1.00 89.38 96 LYS A CA 1
ATOM 747 C C . LYS A 1 96 ? 10.051 5.494 5.360 1.00 89.38 96 LYS A C 1
ATOM 749 O O . LYS A 1 96 ? 10.959 5.040 4.671 1.00 89.38 96 LYS A O 1
ATOM 754 N N . GLU A 1 97 ? 9.207 4.711 6.031 1.00 89.06 97 GLU A N 1
ATOM 755 C CA . GLU A 1 97 ? 9.326 3.249 6.027 1.00 89.06 97 GLU A CA 1
ATOM 756 C C . GLU A 1 97 ? 9.134 2.663 4.621 1.00 89.06 97 GLU A C 1
ATOM 758 O O . GLU A 1 97 ? 9.907 1.800 4.203 1.00 89.06 97 GLU A O 1
ATOM 763 N N . LEU A 1 98 ? 8.161 3.169 3.859 1.00 89.50 98 LEU A N 1
ATOM 764 C CA . LEU A 1 98 ? 7.920 2.729 2.483 1.00 89.50 98 LEU A CA 1
ATOM 765 C C . LEU A 1 98 ? 9.086 3.045 1.541 1.00 89.50 98 LEU A C 1
ATOM 767 O O . LEU A 1 98 ? 9.388 2.243 0.658 1.00 89.50 98 LEU A O 1
ATOM 771 N N . VAL A 1 99 ? 9.752 4.185 1.725 1.00 88.25 99 VAL A N 1
ATOM 772 C CA . VAL A 1 99 ? 10.930 4.564 0.932 1.00 88.25 99 VAL A CA 1
ATOM 773 C C . VAL A 1 99 ? 12.153 3.726 1.334 1.00 88.25 99 VAL A C 1
ATOM 775 O O . VAL A 1 99 ? 12.869 3.214 0.473 1.00 88.25 99 VAL A O 1
ATOM 778 N N . GLU A 1 100 ? 12.387 3.532 2.634 1.00 88.69 100 GLU A N 1
ATOM 779 C CA . GLU A 1 100 ? 13.582 2.847 3.145 1.00 88.69 100 GLU A CA 1
ATOM 780 C C . GLU A 1 100 ? 13.500 1.318 3.040 1.00 88.69 100 GLU A C 1
ATOM 782 O O . GLU A 1 100 ? 14.467 0.666 2.629 1.00 88.69 100 GLU A O 1
ATOM 787 N N . ARG A 1 101 ? 12.365 0.724 3.421 1.00 89.69 101 ARG A N 1
ATOM 788 C CA . ARG A 1 101 ? 12.170 -0.733 3.515 1.00 89.69 101 ARG A CA 1
ATOM 789 C C . ARG A 1 101 ? 11.263 -1.293 2.423 1.00 89.69 101 ARG A C 1
ATOM 791 O O . ARG A 1 101 ? 11.426 -2.455 2.057 1.00 89.69 101 ARG A O 1
ATOM 798 N N . GLY A 1 102 ? 10.373 -0.479 1.861 1.00 90.94 102 GLY A N 1
ATOM 799 C CA . GLY A 1 102 ? 9.341 -0.926 0.925 1.00 90.94 102 GLY A CA 1
ATOM 800 C C . GLY A 1 102 ? 8.035 -1.282 1.632 1.00 90.94 102 GLY A C 1
ATOM 801 O O . GLY A 1 102 ? 7.819 -0.928 2.789 1.00 90.94 102 GLY A O 1
ATOM 802 N N . LEU A 1 103 ? 7.152 -1.997 0.939 1.00 92.00 103 LEU A N 1
ATOM 803 C CA . LEU A 1 103 ? 5.889 -2.479 1.494 1.00 92.00 103 LEU A CA 1
ATOM 804 C C . LEU A 1 103 ? 6.015 -3.952 1.893 1.00 92.00 103 LEU A C 1
ATOM 806 O O . LEU A 1 103 ? 6.295 -4.802 1.046 1.00 92.00 103 LEU A O 1
ATOM 810 N N . PHE A 1 104 ? 5.785 -4.262 3.168 1.00 92.00 104 PHE A N 1
ATOM 811 C CA . PHE A 1 104 ? 5.642 -5.645 3.616 1.00 92.00 104 PHE A CA 1
ATOM 812 C C . PHE A 1 104 ? 4.270 -6.194 3.220 1.00 92.00 104 PHE A C 1
ATOM 814 O O . PHE A 1 104 ? 3.245 -5.574 3.511 1.00 92.00 104 PHE A O 1
ATOM 821 N N . VAL A 1 105 ? 4.259 -7.365 2.585 1.00 91.75 105 VAL A N 1
ATOM 822 C CA . VAL A 1 105 ? 3.042 -8.052 2.150 1.00 91.75 105 VAL A CA 1
ATOM 823 C C . VAL A 1 105 ? 3.093 -9.530 2.501 1.00 91.75 105 VAL A C 1
ATOM 825 O O . VAL A 1 105 ? 4.150 -10.165 2.463 1.00 91.75 105 VAL A O 1
ATOM 828 N N . GLU A 1 106 ? 1.923 -10.073 2.809 1.00 92.31 106 GLU A N 1
ATOM 829 C CA . GLU A 1 106 ? 1.688 -11.495 3.018 1.00 92.31 106 GLU A CA 1
ATOM 830 C C . GLU A 1 106 ? 0.610 -11.944 2.035 1.00 92.31 106 GLU A C 1
ATOM 832 O O . GLU A 1 106 ? -0.453 -11.334 1.945 1.00 92.31 106 GLU A O 1
ATOM 837 N N . LEU A 1 107 ? 0.915 -12.982 1.264 1.00 92.75 107 LEU A N 1
ATOM 838 C CA . LEU A 1 107 ? 0.069 -13.491 0.196 1.00 92.75 107 LEU A CA 1
ATOM 839 C C . LEU A 1 107 ? -0.123 -14.991 0.388 1.00 92.75 107 LEU A C 1
ATOM 841 O O . LEU A 1 107 ? 0.840 -15.755 0.473 1.00 92.75 107 LEU A O 1
ATOM 845 N N . LYS A 1 108 ? -1.382 -15.413 0.410 1.00 93.75 108 LYS A N 1
ATOM 846 C CA . LYS A 1 108 ? -1.795 -16.815 0.387 1.00 93.75 108 LYS A CA 1
ATOM 847 C C . LYS A 1 108 ? -1.778 -17.370 -1.038 1.00 93.75 108 LYS A C 1
ATOM 849 O O . LYS A 1 108 ? -1.377 -16.702 -1.998 1.00 93.75 108 LYS A O 1
ATOM 854 N N . ALA A 1 109 ? -2.231 -18.611 -1.174 1.00 93.50 109 ALA A N 1
ATOM 855 C CA . ALA A 1 109 ? -2.328 -19.295 -2.452 1.00 93.50 109 ALA A CA 1
ATOM 856 C C . ALA A 1 109 ? -3.200 -18.503 -3.438 1.00 93.50 109 ALA A C 1
ATOM 858 O O . ALA A 1 109 ? -4.375 -18.265 -3.166 1.00 93.50 109 ALA A O 1
ATOM 859 N N . TYR A 1 110 ? -2.615 -18.114 -4.574 1.00 91.94 110 TYR A N 1
ATOM 860 C CA . TYR A 1 110 ? -3.282 -17.341 -5.632 1.00 91.94 110 TYR A CA 1
ATOM 861 C C . TYR A 1 110 ? -3.885 -15.998 -5.191 1.00 91.94 110 TYR A C 1
ATOM 863 O O . TYR A 1 110 ? -4.809 -15.487 -5.823 1.00 91.94 110 TYR A O 1
ATOM 871 N N . GLN A 1 111 ? -3.385 -15.423 -4.096 1.00 94.06 111 GLN A N 1
ATOM 872 C CA . GLN A 1 111 ? -3.898 -14.159 -3.587 1.00 94.06 111 GLN A CA 1
ATOM 873 C C . GLN A 1 111 ? -3.404 -12.978 -4.429 1.00 94.06 111 GLN A C 1
ATOM 875 O O . GLN A 1 111 ? -2.260 -12.950 -4.892 1.00 94.06 111 GLN A O 1
ATOM 880 N N . CYS A 1 112 ? -4.262 -11.972 -4.573 1.00 93.94 112 CYS A N 1
ATOM 881 C CA . CYS A 1 112 ? -3.906 -10.669 -5.106 1.00 93.94 112 CYS A CA 1
ATOM 882 C C . CYS A 1 112 ? -4.309 -9.554 -4.137 1.00 93.94 112 CYS A C 1
ATOM 884 O O . CYS A 1 112 ? -5.236 -9.707 -3.341 1.00 93.94 112 CYS A O 1
ATOM 886 N N . HIS A 1 113 ? -3.596 -8.439 -4.223 1.00 95.25 113 HIS A N 1
ATOM 887 C CA . HIS A 1 113 ? -3.911 -7.183 -3.559 1.00 95.25 113 HIS A CA 1
ATOM 888 C C . HIS A 1 113 ? -3.854 -6.059 -4.582 1.00 95.25 113 HIS A C 1
ATOM 890 O O . HIS A 1 113 ? -2.965 -6.021 -5.438 1.00 95.25 113 HIS A O 1
ATOM 896 N N . VAL A 1 114 ? -4.811 -5.143 -4.492 1.00 95.19 114 VAL A N 1
ATOM 897 C CA . VAL A 1 114 ? -4.936 -4.005 -5.402 1.00 95.19 114 VAL A CA 1
ATOM 898 C C . VAL A 1 114 ? -5.008 -2.752 -4.547 1.00 95.19 114 VAL A C 1
ATOM 900 O O . VAL A 1 114 ? -6.080 -2.334 -4.120 1.00 95.19 114 VAL A O 1
ATOM 903 N N . PHE A 1 115 ? -3.843 -2.174 -4.269 1.00 94.56 115 PHE A N 1
ATOM 904 C CA . PHE A 1 115 ? -3.714 -0.979 -3.449 1.00 94.56 115 PHE A CA 1
ATOM 905 C C . PHE A 1 115 ? -3.895 0.274 -4.301 1.00 94.56 115 PHE A C 1
ATOM 907 O O . PHE A 1 115 ? -3.036 0.617 -5.121 1.00 94.56 115 PHE A O 1
ATOM 914 N N . MET A 1 116 ? -4.996 0.983 -4.083 1.00 91.50 116 MET A N 1
ATOM 915 C CA . MET A 1 116 ? -5.299 2.256 -4.739 1.00 91.50 116 MET A CA 1
ATOM 916 C C . MET A 1 116 ? -5.653 3.325 -3.702 1.00 91.50 116 MET A C 1
ATOM 918 O O . MET A 1 116 ? -5.513 3.108 -2.498 1.00 91.50 116 MET A O 1
ATOM 922 N N . ASP A 1 117 ? -6.082 4.496 -4.174 1.00 89.12 117 ASP A N 1
ATOM 923 C CA . ASP A 1 117 ? -6.470 5.634 -3.333 1.00 89.12 117 ASP A CA 1
ATOM 924 C C . ASP A 1 117 ? -5.379 6.069 -2.351 1.00 89.12 117 ASP A C 1
ATOM 926 O O . ASP A 1 117 ? -5.641 6.338 -1.180 1.00 89.12 117 ASP A O 1
ATOM 930 N N . TRP A 1 118 ? -4.142 6.151 -2.837 1.00 89.75 118 TRP A N 1
ATOM 931 C CA . TRP A 1 118 ? -3.015 6.622 -2.042 1.00 89.75 118 TRP A CA 1
ATOM 932 C C . TRP A 1 118 ? -3.203 8.100 -1.683 1.00 89.75 118 TRP A C 1
ATOM 934 O O . TRP A 1 118 ? -3.222 8.963 -2.563 1.00 89.75 118 TRP A O 1
ATOM 944 N N . ARG A 1 119 ? -3.321 8.402 -0.389 1.00 87.12 119 ARG A N 1
ATOM 945 C CA . ARG A 1 119 ? -3.500 9.759 0.137 1.00 87.12 119 ARG A CA 1
ATOM 946 C C . ARG A 1 119 ? -2.444 10.058 1.181 1.00 87.12 119 ARG A C 1
ATOM 948 O O . ARG A 1 119 ? -2.240 9.286 2.112 1.00 87.12 119 ARG A O 1
ATOM 955 N N . LEU A 1 120 ? -1.786 11.198 1.028 1.00 87.81 120 LEU A N 1
ATOM 956 C CA . LEU A 1 120 ? -0.845 11.695 2.021 1.00 87.81 120 LEU A CA 1
ATOM 957 C C . LEU A 1 120 ? -1.626 12.363 3.148 1.00 87.81 120 LEU A C 1
ATOM 959 O O . LEU A 1 120 ? -2.461 13.232 2.900 1.00 87.81 120 LEU A O 1
ATOM 963 N N . VAL A 1 121 ? -1.353 11.937 4.374 1.00 88.12 121 VAL A N 1
ATOM 964 C CA . VAL A 1 121 ? -1.930 12.493 5.595 1.00 88.12 121 VAL A CA 1
ATOM 965 C C . VAL A 1 121 ? -0.802 12.825 6.566 1.00 88.12 121 VAL A C 1
ATOM 967 O O . VAL A 1 121 ? 0.200 12.117 6.650 1.00 88.12 121 VAL A O 1
ATOM 970 N N . GLY A 1 122 ? -0.957 13.921 7.296 1.00 87.12 122 GLY A N 1
ATOM 971 C CA . GLY A 1 122 ? 0.013 14.378 8.286 1.00 87.12 122 GLY A CA 1
ATOM 972 C C . GLY A 1 122 ? -0.674 14.710 9.603 1.00 87.12 122 GLY A C 1
ATOM 973 O O . GLY A 1 122 ? -1.877 14.965 9.635 1.00 87.12 122 GLY A O 1
ATOM 974 N N . GLY A 1 123 ? 0.098 14.706 10.687 1.00 86.62 123 GLY A N 1
ATOM 975 C CA . GLY A 1 123 ? -0.366 15.077 12.024 1.00 86.62 123 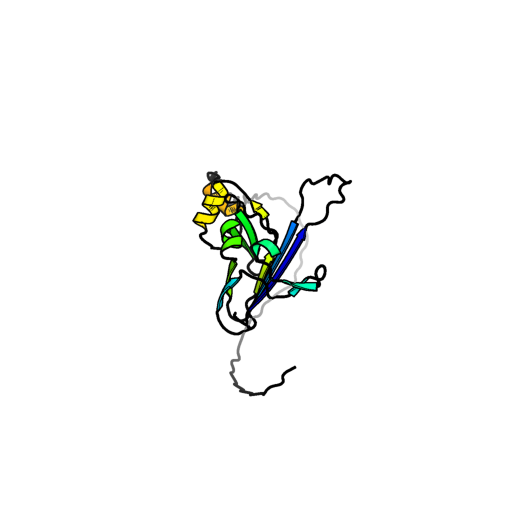GLY A CA 1
ATOM 976 C C . GLY A 1 123 ? -0.132 13.991 13.074 1.00 86.62 123 GLY A C 1
ATOM 977 O O . GLY A 1 123 ? -0.057 12.799 12.771 1.00 86.62 123 GLY A O 1
ATOM 978 N N . GLU A 1 124 ? -0.039 14.414 14.336 1.00 87.00 124 GLU A N 1
ATOM 979 C CA . GLU A 1 124 ? 0.230 13.525 15.476 1.00 87.00 124 GLU A CA 1
ATOM 980 C C . GLU A 1 124 ? -0.877 12.486 15.693 1.00 87.00 124 GLU A C 1
ATOM 982 O O . GLU A 1 124 ? -0.611 11.356 16.096 1.00 87.00 124 GLU A O 1
ATOM 987 N N . GLN A 1 125 ? -2.118 12.831 15.349 1.00 89.62 125 GLN A N 1
ATOM 988 C CA . GLN A 1 125 ? -3.256 11.920 15.451 1.00 89.62 125 GLN A CA 1
ATOM 989 C C . GLN A 1 125 ? -3.107 10.730 14.491 1.00 89.62 125 GLN A C 1
ATOM 991 O O . GLN A 1 125 ? -3.258 9.581 14.897 1.00 89.62 125 GLN A O 1
ATOM 996 N N . TRP A 1 126 ? -2.722 10.978 13.233 1.00 90.25 126 TRP A N 1
ATOM 997 C CA . TRP A 1 126 ? -2.476 9.916 12.249 1.00 90.25 126 TRP A CA 1
ATOM 998 C C . TRP A 1 126 ? -1.267 9.052 12.604 1.00 90.25 126 TRP A C 1
ATOM 1000 O O . TRP A 1 126 ? -1.288 7.846 12.354 1.00 90.25 126 TRP A O 1
ATOM 1010 N N . LYS A 1 127 ? -0.252 9.634 13.252 1.00 90.31 127 LYS A N 1
ATOM 1011 C CA . LYS A 1 127 ? 0.853 8.872 13.842 1.00 90.31 127 LYS A CA 1
ATOM 1012 C C . LYS A 1 127 ? 0.347 7.871 14.879 1.00 90.31 127 LYS A C 1
ATOM 1014 O O . LYS A 1 127 ? 0.651 6.688 14.766 1.00 90.31 127 LYS A O 1
ATOM 1019 N N . ALA A 1 128 ? -0.473 8.320 15.823 1.00 90.38 128 ALA A N 1
ATOM 1020 C CA . ALA A 1 128 ? -1.059 7.444 16.832 1.00 90.38 128 ALA A CA 1
ATOM 1021 C C . ALA A 1 128 ? -2.002 6.383 16.223 1.00 90.38 128 ALA A C 1
ATOM 1023 O O . ALA A 1 128 ? -1.974 5.239 16.666 1.00 90.38 128 ALA A O 1
ATOM 1024 N N . VAL A 1 129 ? -2.752 6.689 15.150 1.00 91.25 129 VAL A N 1
ATOM 1025 C CA . VAL A 1 129 ? -3.501 5.662 14.385 1.00 91.25 129 VAL A CA 1
ATOM 1026 C C . VAL A 1 129 ? -2.561 4.618 13.785 1.00 91.25 129 VAL A C 1
ATOM 1028 O O . VAL A 1 129 ? -2.832 3.419 13.866 1.00 91.25 129 VAL A O 1
ATOM 1031 N N . CYS A 1 130 ? -1.459 5.059 13.178 1.00 91.56 130 CYS A N 1
ATOM 1032 C CA . CYS A 1 130 ? -0.481 4.165 12.571 1.00 91.56 130 CYS A CA 1
ATOM 1033 C C . CYS A 1 130 ? 0.172 3.244 13.611 1.00 91.56 130 CYS A C 1
ATOM 1035 O O . CYS A 1 130 ? 0.324 2.049 13.355 1.00 91.56 130 CYS A O 1
ATOM 1037 N N . GLU A 1 131 ? 0.512 3.781 14.783 1.00 90.56 131 GLU A N 1
ATOM 1038 C CA . GLU A 1 131 ? 1.064 3.022 15.909 1.00 90.56 131 GLU A CA 1
ATOM 1039 C C . GLU A 1 131 ? 0.036 2.045 16.496 1.00 90.56 131 GLU A C 1
ATOM 1041 O O . GLU A 1 131 ? 0.366 0.886 16.736 1.00 90.56 131 GLU A O 1
ATOM 1046 N N . ALA A 1 132 ? -1.224 2.465 16.647 1.00 90.75 132 ALA A N 1
ATOM 1047 C CA . ALA A 1 132 ? -2.298 1.615 17.157 1.00 90.75 132 ALA A CA 1
ATOM 1048 C C . ALA A 1 132 ? -2.622 0.437 16.223 1.00 90.75 132 ALA A C 1
ATOM 1050 O O . ALA A 1 132 ? -2.917 -0.662 16.692 1.00 90.75 132 ALA A O 1
ATOM 1051 N N . LEU A 1 133 ? -2.572 0.648 14.902 1.00 90.38 133 LEU A N 1
ATOM 1052 C CA . LEU A 1 133 ? -2.797 -0.418 13.923 1.00 90.38 133 LEU A CA 1
ATOM 1053 C C . LEU A 1 133 ? -1.564 -1.306 13.726 1.00 90.38 133 LEU A C 1
ATOM 1055 O O . LEU A 1 133 ? -1.726 -2.468 13.366 1.00 90.38 133 LEU A O 1
ATOM 1059 N N . ASN A 1 134 ? -0.350 -0.791 13.949 1.00 88.38 134 ASN A N 1
ATOM 1060 C CA . ASN A 1 134 ? 0.917 -1.528 13.859 1.00 88.38 134 ASN A CA 1
ATOM 1061 C C . ASN A 1 134 ? 1.026 -2.440 12.620 1.00 88.38 134 ASN A C 1
ATOM 1063 O O . ASN A 1 134 ? 1.403 -3.609 12.695 1.00 88.38 134 ASN A O 1
ATOM 1067 N N . GLY A 1 135 ? 0.619 -1.933 11.459 1.00 85.06 135 GLY A N 1
ATOM 1068 C CA . GLY A 1 135 ? 0.631 -2.718 10.229 1.00 85.06 135 GLY A CA 1
ATOM 1069 C C . GLY A 1 135 ? -0.696 -3.399 9.862 1.00 85.06 135 GLY A C 1
ATOM 1070 O O . GLY A 1 135 ? -0.880 -3.783 8.707 1.00 85.06 135 GLY A O 1
ATOM 1071 N N . ALA A 1 136 ? -1.654 -3.514 10.777 1.00 88.44 136 ALA A N 1
ATOM 1072 C CA . ALA A 1 136 ? -2.965 -4.081 10.479 1.00 88.44 136 ALA A CA 1
ATOM 1073 C C . ALA A 1 136 ? -3.781 -3.180 9.535 1.00 88.44 136 ALA A C 1
ATOM 1075 O O . ALA A 1 136 ? -3.644 -1.954 9.537 1.00 88.44 136 ALA A O 1
ATOM 1076 N N . GLY A 1 137 ? -4.627 -3.802 8.713 1.00 89.31 137 GLY A N 1
ATOM 1077 C CA . GLY A 1 137 ? -5.639 -3.101 7.923 1.00 89.31 137 GLY A CA 1
ATOM 1078 C C . GLY A 1 137 ? -6.911 -2.881 8.739 1.00 89.31 137 GLY A C 1
ATOM 1079 O O . GLY A 1 137 ? -7.264 -3.715 9.574 1.00 89.31 137 GLY A O 1
ATOM 1080 N N . ALA A 1 138 ? -7.611 -1.778 8.489 1.00 91.75 138 ALA A N 1
ATOM 1081 C CA . ALA A 1 138 ? -8.890 -1.449 9.111 1.00 91.75 138 ALA A CA 1
ATOM 1082 C C . ALA A 1 138 ? -9.978 -1.256 8.040 1.00 91.75 138 ALA A C 1
ATOM 1084 O O . ALA A 1 138 ? -9.674 -0.745 6.969 1.00 91.75 138 ALA A O 1
ATOM 1085 N N . PRO A 1 139 ? -11.255 -1.592 8.301 1.00 91.62 139 PRO A N 1
ATOM 1086 C CA . PRO A 1 139 ? -12.339 -1.345 7.339 1.00 91.62 139 PRO A CA 1
ATOM 1087 C C . PRO A 1 139 ? -12.539 0.139 6.996 1.00 91.62 139 PRO A C 1
ATOM 1089 O O . PRO A 1 139 ? -12.979 0.477 5.904 1.00 91.62 139 PRO A O 1
ATOM 1092 N N . SER A 1 140 ? -12.240 1.027 7.947 1.00 92.38 140 SER A N 1
ATOM 1093 C CA . SER A 1 140 ? -12.219 2.475 7.753 1.00 92.38 140 SER A CA 1
ATOM 1094 C C . SER A 1 140 ? -11.199 3.083 8.706 1.00 92.38 140 SER A C 1
ATOM 1096 O O . SER A 1 140 ? -11.317 2.947 9.929 1.00 92.38 140 SER A O 1
ATOM 1098 N N . LEU A 1 141 ? -10.191 3.753 8.151 1.00 91.00 141 LEU A N 1
ATOM 1099 C CA . LEU A 1 141 ? -9.205 4.493 8.932 1.00 91.00 141 LEU A CA 1
ATOM 1100 C C . LEU A 1 141 ? -9.830 5.709 9.605 1.00 91.00 141 LEU A C 1
ATOM 1102 O O . LEU A 1 141 ? -9.449 6.035 10.725 1.00 91.00 141 LEU A O 1
ATOM 1106 N N . GLN A 1 142 ? -10.819 6.335 8.964 1.00 88.94 142 GLN A N 1
ATOM 1107 C CA . GLN A 1 142 ? -11.531 7.460 9.560 1.00 88.94 142 GLN A CA 1
ATOM 1108 C C . GLN A 1 142 ? -12.311 7.024 10.802 1.00 88.94 142 GLN A C 1
ATOM 1110 O O . GLN A 1 142 ? -12.209 7.667 11.836 1.00 88.94 142 GLN A O 1
ATOM 1115 N N . ALA A 1 143 ? -12.999 5.880 10.754 1.00 88.69 143 ALA A N 1
ATOM 1116 C CA . ALA A 1 143 ? -13.694 5.359 11.931 1.00 88.69 143 ALA A CA 1
ATOM 1117 C C . ALA A 1 143 ? -12.724 5.049 13.086 1.00 88.69 143 ALA A C 1
ATOM 1119 O O . ALA A 1 143 ? -13.051 5.280 14.247 1.00 88.69 143 ALA A O 1
ATOM 1120 N N . LYS A 1 144 ? -11.516 4.553 12.774 1.00 88.75 144 LYS A N 1
ATOM 1121 C CA . LYS A 1 144 ? -10.458 4.326 13.772 1.00 88.75 144 LYS A CA 1
ATOM 1122 C C . LYS A 1 144 ? -9.911 5.624 14.353 1.00 88.75 144 LYS A C 1
ATOM 1124 O O . LYS A 1 144 ? -9.658 5.692 15.551 1.00 88.75 144 LYS A O 1
ATOM 1129 N N . PHE A 1 145 ? -9.739 6.638 13.516 1.00 89.00 145 PHE A N 1
ATOM 1130 C CA . PHE A 1 145 ? -9.366 7.976 13.948 1.00 89.00 145 PHE A CA 1
ATOM 1131 C C . PHE A 1 145 ? -10.427 8.558 14.892 1.00 89.00 145 PHE A C 1
ATOM 1133 O O . PHE A 1 145 ? -10.096 8.989 15.996 1.00 89.00 145 PHE A O 1
ATOM 1140 N N . ASP A 1 146 ? -11.701 8.491 14.505 1.00 89.38 146 ASP A N 1
ATOM 1141 C CA . ASP A 1 146 ? -12.810 9.010 15.304 1.00 89.38 146 ASP A CA 1
ATOM 1142 C C . ASP A 1 146 ? -12.929 8.261 16.641 1.00 89.38 146 ASP A C 1
ATOM 1144 O O . ASP A 1 146 ? -13.107 8.886 17.677 1.00 89.38 146 ASP A O 1
ATOM 1148 N N . GLU A 1 147 ? -12.739 6.937 16.657 1.00 87.94 147 GLU A N 1
ATOM 1149 C CA . GLU A 1 147 ? -12.738 6.127 17.885 1.00 87.94 147 GLU A CA 1
ATOM 1150 C C . GLU A 1 147 ? -11.680 6.578 18.911 1.00 87.94 147 GLU A C 1
ATOM 1152 O O . GLU A 1 147 ? -11.924 6.479 20.114 1.00 87.94 147 GLU A O 1
ATOM 1157 N N . MET A 1 148 ? -10.519 7.064 18.454 1.00 87.00 148 MET A N 1
ATOM 1158 C CA . MET A 1 148 ? -9.409 7.464 19.330 1.00 87.00 148 MET A CA 1
ATOM 1159 C C . MET A 1 148 ? -9.425 8.943 19.717 1.00 87.00 148 MET A C 1
ATOM 1161 O O . MET A 1 148 ? -9.009 9.277 20.826 1.00 87.00 148 MET A O 1
ATOM 1165 N N . PHE A 1 149 ? -9.873 9.828 18.823 1.00 84.94 149 PHE A N 1
ATOM 1166 C CA . PHE A 1 149 ? -9.745 11.280 19.009 1.00 84.94 149 PHE A CA 1
ATOM 1167 C C . PHE A 1 149 ? -11.070 12.013 19.157 1.00 84.94 149 PHE A C 1
ATOM 1169 O O . PHE A 1 149 ? -11.081 13.127 19.681 1.00 84.94 149 PHE A O 1
ATOM 1176 N N . VAL A 1 150 ? -12.183 11.416 18.729 1.00 78.31 150 VAL A N 1
ATOM 1177 C CA . VAL A 1 150 ? -13.507 11.982 18.967 1.00 78.31 150 VAL A CA 1
ATOM 1178 C C . VAL A 1 150 ? -14.075 11.307 20.214 1.00 78.31 150 VAL A C 1
ATOM 1180 O O . VAL A 1 150 ? -14.336 10.102 20.201 1.00 78.31 150 VAL A O 1
ATOM 1183 N N . PRO A 1 151 ? -14.287 12.039 21.322 1.00 58.00 151 PRO A N 1
ATOM 1184 C CA . PRO A 1 151 ? -14.986 11.467 22.459 1.00 58.00 151 PRO A CA 1
ATOM 1185 C C . PRO A 1 151 ? -16.376 11.031 21.991 1.00 58.00 151 PRO A C 1
ATOM 1187 O O . PRO A 1 151 ? -17.151 11.847 21.488 1.00 58.00 151 PRO A O 1
ATOM 1190 N N . LYS A 1 152 ? -16.679 9.732 22.134 1.00 55.22 152 LYS A N 1
ATOM 1191 C CA . LYS A 1 152 ? -18.009 9.166 21.884 1.00 55.22 152 LYS A CA 1
ATOM 1192 C C . LYS A 1 152 ? -19.052 10.038 22.583 1.00 55.22 152 LYS A C 1
ATOM 1194 O O . LYS A 1 152 ? -19.204 9.970 23.799 1.00 55.22 152 LYS A O 1
ATOM 1199 N N . MET A 1 153 ? -19.820 10.809 21.816 1.00 48.81 153 MET A N 1
ATOM 1200 C CA . MET A 1 153 ? -21.171 11.141 22.243 1.00 48.81 153 MET A CA 1
ATOM 1201 C C . MET A 1 153 ? -21.946 9.830 22.183 1.00 48.81 153 MET A C 1
ATOM 1203 O O . MET A 1 153 ? -22.304 9.352 21.108 1.00 48.81 153 MET A O 1
ATOM 1207 N N . GLU A 1 154 ? -22.129 9.198 23.340 1.00 48.75 154 GLU A N 1
ATOM 1208 C CA . GLU A 1 154 ? -23.068 8.096 23.497 1.00 48.75 154 GLU A CA 1
ATOM 1209 C C . GLU A 1 154 ? -24.467 8.589 23.108 1.00 48.75 154 GLU A C 1
ATOM 1211 O O . GLU A 1 154 ? -25.208 9.129 23.930 1.00 48.75 154 GLU A O 1
ATOM 1216 N N . VAL A 1 155 ? -24.865 8.396 21.851 1.00 46.22 155 VAL A N 1
ATOM 1217 C CA . VAL A 1 155 ? -26.285 8.403 21.510 1.00 46.22 155 VAL A CA 1
ATOM 1218 C C . VAL A 1 155 ? -26.845 7.098 22.060 1.00 46.22 155 VAL A C 1
ATOM 1220 O O . VAL A 1 155 ? -26.754 6.040 21.440 1.00 46.22 155 VAL A O 1
ATOM 1223 N N . LYS A 1 156 ? -27.378 7.162 23.283 1.00 41.00 156 LYS A N 1
ATOM 1224 C CA . LYS A 1 156 ? -28.253 6.123 23.825 1.00 41.00 156 LYS A CA 1
ATOM 1225 C C . LYS A 1 156 ? -29.453 6.003 22.890 1.00 41.00 156 LYS A C 1
ATOM 1227 O O . LYS A 1 156 ? -30.371 6.815 22.954 1.00 41.00 156 LYS A O 1
ATOM 1232 N N . GLU A 1 157 ? -29.455 4.994 22.026 1.00 46.19 157 GLU A N 1
ATOM 1233 C CA . GLU A 1 157 ? -30.671 4.576 21.333 1.00 46.19 157 GLU A CA 1
ATOM 1234 C C . GLU A 1 157 ? -31.652 4.006 22.371 1.00 46.19 157 GLU A C 1
ATOM 1236 O O . GLU A 1 157 ? -31.622 2.826 22.734 1.00 46.19 157 GLU A O 1
ATOM 1241 N N . GLU A 1 158 ? -32.537 4.861 22.884 1.00 45.41 158 GLU A N 1
ATOM 1242 C CA . GLU A 1 158 ? -33.764 4.409 23.525 1.00 45.41 158 GLU A CA 1
ATOM 1243 C C . GLU A 1 158 ? -34.625 3.688 22.481 1.00 45.41 158 GLU A C 1
ATOM 1245 O O . GLU A 1 158 ? -35.106 4.272 21.510 1.00 45.41 158 GLU A O 1
ATOM 1250 N N . LYS A 1 159 ? -34.831 2.384 22.691 1.00 39.88 159 LYS A N 1
ATOM 1251 C CA . LYS A 1 159 ? -35.747 1.557 21.896 1.00 39.88 159 LYS A CA 1
ATOM 1252 C C . LYS A 1 159 ? -37.136 2.217 21.844 1.00 39.88 159 LYS A C 1
ATOM 1254 O O . LYS A 1 159 ? -37.732 2.410 22.910 1.00 39.88 159 LYS A O 1
ATOM 1259 N N . PRO A 1 160 ? -37.734 2.464 20.663 1.00 39.81 160 PRO A N 1
ATOM 1260 C CA . PRO A 1 160 ? -39.111 2.925 20.618 1.00 39.81 160 PRO A CA 1
ATOM 1261 C C . PRO A 1 160 ? -40.048 1.816 21.120 1.00 39.81 160 PRO A C 1
ATOM 1263 O O . PRO A 1 160 ? -40.064 0.681 20.632 1.00 39.81 160 PRO A O 1
ATOM 1266 N N . LYS A 1 161 ? -40.813 2.166 22.159 1.00 41.16 161 LYS A N 1
ATOM 1267 C CA . LYS A 1 161 ? -41.843 1.351 22.811 1.00 41.16 161 LYS A CA 1
ATOM 1268 C C . LYS A 1 161 ? -42.879 0.868 21.787 1.00 41.16 161 LYS A C 1
ATOM 1270 O O . LYS A 1 161 ? -43.372 1.637 20.968 1.00 41.16 161 LYS A O 1
ATOM 1275 N N . LYS A 1 162 ? -43.252 -0.413 21.885 1.00 38.56 162 LYS A N 1
ATOM 1276 C CA . LYS A 1 162 ? -44.355 -1.032 21.132 1.00 38.56 162 LYS A CA 1
ATOM 1277 C C . LYS A 1 162 ? -45.647 -0.233 21.344 1.00 38.56 162 LYS A C 1
ATOM 1279 O O . LYS A 1 162 ? -46.170 -0.200 22.456 1.00 38.56 162 LYS A O 1
ATOM 1284 N N . VAL A 1 163 ? -46.188 0.359 20.281 1.00 40.66 163 VAL A N 1
ATOM 1285 C CA . VAL A 1 163 ? -47.522 0.974 20.302 1.00 40.66 163 VAL A CA 1
ATOM 1286 C C . VAL A 1 163 ? -48.568 -0.140 20.377 1.00 40.66 163 VAL A C 1
ATOM 1288 O O . VAL A 1 163 ? -48.734 -0.932 19.448 1.00 40.66 163 VAL A O 1
ATOM 1291 N N . ALA A 1 164 ? -49.258 -0.221 21.513 1.00 41.06 164 ALA A N 1
ATOM 1292 C CA . ALA A 1 164 ? -50.420 -1.074 21.702 1.00 41.06 164 ALA A CA 1
ATOM 1293 C C . ALA A 1 164 ? -51.552 -0.623 20.764 1.00 41.06 164 ALA A C 1
ATOM 1295 O O . ALA A 1 164 ? -52.028 0.509 20.848 1.00 41.06 164 ALA A O 1
ATOM 1296 N N . LYS A 1 165 ? -52.010 -1.515 19.877 1.00 35.72 165 LYS A N 1
ATOM 1297 C CA . LYS A 1 165 ? -53.230 -1.301 19.088 1.00 35.72 165 LYS A CA 1
ATOM 1298 C C . LYS A 1 165 ? -54.433 -1.307 20.033 1.00 35.72 165 LYS A C 1
ATOM 1300 O O . LYS A 1 165 ? -54.881 -2.366 20.470 1.00 35.72 165 LYS A O 1
ATOM 1305 N N . LYS A 1 166 ? -54.954 -0.120 20.345 1.00 33.19 166 LYS A N 1
ATOM 1306 C CA . LYS A 1 166 ? -56.245 0.059 21.016 1.00 33.19 166 LYS A CA 1
ATOM 1307 C C . LYS A 1 166 ? -57.347 -0.367 20.038 1.00 33.19 166 LYS A C 1
ATOM 1309 O O . LYS A 1 166 ? -57.474 0.201 18.958 1.00 33.19 166 LYS A O 1
ATOM 1314 N N . ARG A 1 167 ? -58.110 -1.401 20.400 1.00 33.25 167 ARG A N 1
ATOM 1315 C CA . ARG A 1 167 ? -59.360 -1.771 19.726 1.00 33.25 167 ARG A CA 1
ATOM 1316 C C . ARG A 1 167 ? -60.399 -0.696 20.038 1.00 33.25 167 ARG A C 1
ATOM 1318 O O . ARG A 1 167 ? -60.717 -0.508 21.208 1.00 33.25 167 ARG A O 1
ATOM 1325 N N . VAL A 1 168 ? -60.922 -0.025 19.017 1.00 34.47 168 VAL A N 1
ATOM 1326 C CA . VAL A 1 168 ? -62.158 0.756 19.133 1.00 34.47 168 VAL A CA 1
ATOM 1327 C C . VAL A 1 168 ? -63.266 -0.097 18.536 1.00 34.47 168 VAL A C 1
ATOM 1329 O O . VAL A 1 168 ? -63.241 -0.435 17.354 1.00 34.47 168 VAL A O 1
ATOM 1332 N N . ALA A 1 169 ? -64.169 -0.530 19.408 1.00 37.59 169 ALA A N 1
ATOM 1333 C CA . ALA A 1 169 ? -65.478 -1.014 19.029 1.00 37.59 169 ALA A CA 1
ATOM 1334 C C . ALA A 1 169 ? -66.363 0.215 18.832 1.00 37.59 169 ALA A C 1
ATOM 1336 O O . ALA A 1 169 ? -66.426 1.029 19.742 1.00 37.59 169 ALA A O 1
ATOM 1337 N N . ASP A 1 170 ? -67.048 0.309 17.697 1.00 33.12 170 ASP A N 1
ATOM 1338 C CA . ASP A 1 170 ? -68.348 0.966 17.646 1.00 33.12 170 ASP A CA 1
ATOM 1339 C C . ASP A 1 170 ? -69.236 0.302 16.593 1.00 33.12 170 ASP A C 1
ATOM 1341 O O . ASP A 1 170 ? -68.801 -0.103 15.513 1.00 33.12 170 ASP A O 1
ATOM 1345 N N . ARG A 1 171 ? -70.481 0.089 17.015 1.00 31.62 171 ARG A N 1
ATOM 1346 C CA . ARG A 1 171 ? -71.583 -0.552 16.297 1.00 31.62 171 ARG A CA 1
ATOM 1347 C C . ARG A 1 171 ? -72.326 0.485 15.451 1.00 31.62 171 ARG A C 1
ATOM 1349 O O . ARG A 1 171 ? -72.385 1.637 15.854 1.00 31.62 171 ARG A O 1
ATOM 1356 N N . VAL A 1 172 ? -72.978 0.011 14.381 1.00 29.42 172 VAL A N 1
ATOM 1357 C CA . VAL A 1 172 ? -74.375 0.263 13.917 1.00 29.42 172 VAL A CA 1
ATOM 1358 C C . VAL A 1 172 ? -74.400 -0.057 12.407 1.00 29.42 172 VAL A C 1
ATOM 1360 O O . VAL A 1 172 ? -73.609 0.501 11.662 1.00 29.42 172 VAL A O 1
ATOM 1363 N N . GLY A 1 173 ? -75.043 -1.155 11.970 1.00 26.78 173 GLY A N 1
ATOM 1364 C CA . GLY A 1 173 ? -76.359 -1.171 11.284 1.00 26.78 173 GLY A CA 1
ATOM 1365 C C . GLY A 1 173 ? -76.231 -0.705 9.817 1.00 26.78 173 GLY A C 1
ATOM 1366 O O . GLY A 1 173 ? -75.758 0.391 9.596 1.00 26.78 173 GLY A O 1
ATOM 1367 N N . VAL A 1 174 ? -76.593 -1.419 8.743 1.00 25.62 174 VAL A N 1
ATOM 1368 C CA . VAL A 1 174 ? -77.795 -2.219 8.461 1.00 25.62 174 VAL A CA 1
ATOM 1369 C C . VAL A 1 174 ? -77.554 -3.081 7.194 1.00 25.62 174 VAL A C 1
ATOM 1371 O O . VAL A 1 174 ? -76.906 -2.642 6.254 1.00 25.62 174 VAL A O 1
ATOM 1374 N N . ALA A 1 175 ? -78.082 -4.310 7.241 1.00 28.20 175 ALA A N 1
ATOM 1375 C CA . ALA A 1 175 ? -78.550 -5.249 6.202 1.00 28.20 175 ALA A CA 1
ATOM 1376 C C . ALA A 1 175 ? -78.076 -5.163 4.724 1.00 28.20 175 ALA A C 1
ATOM 1378 O O . ALA A 1 175 ? -78.311 -4.169 4.052 1.00 28.20 175 ALA A O 1
ATOM 1379 N N . LEU A 1 176 ? -77.615 -6.296 4.157 1.00 27.03 176 LEU A N 1
ATOM 1380 C CA . LEU A 1 176 ? -78.400 -7.172 3.249 1.00 27.03 176 LEU A CA 1
ATOM 1381 C C . LEU A 1 176 ? -77.535 -8.254 2.552 1.00 27.03 176 LEU A C 1
ATOM 1383 O O . LEU A 1 176 ? -76.435 -8.000 2.077 1.00 27.03 176 LEU A O 1
ATOM 1387 N N . SER A 1 177 ? -78.127 -9.451 2.456 1.00 27.64 177 SER A N 1
ATOM 1388 C CA . SER A 1 177 ? -77.876 -10.572 1.520 1.00 27.64 177 SER A CA 1
ATOM 1389 C C . SER A 1 177 ? -76.571 -11.403 1.568 1.00 27.64 177 SER A C 1
ATOM 1391 O O . SER A 1 177 ? -75.521 -11.034 1.057 1.00 27.64 177 SER A O 1
ATOM 1393 N N . LEU A 1 178 ? -76.737 -12.627 2.090 1.00 28.17 178 LEU A N 1
ATOM 1394 C CA . LEU A 1 178 ? -76.087 -13.906 1.718 1.00 28.17 178 LEU A CA 1
ATOM 1395 C C . LEU A 1 178 ? -76.440 -14.296 0.248 1.00 28.17 178 LEU A C 1
ATOM 1397 O O . LEU A 1 178 ? -77.447 -13.764 -0.220 1.00 28.17 178 LEU A O 1
ATOM 1401 N N . PRO A 1 179 ? -75.767 -15.258 -0.456 1.00 40.50 179 PRO A N 1
ATOM 1402 C CA . PRO A 1 179 ? -75.281 -16.525 0.117 1.00 40.50 179 PRO A CA 1
ATOM 1403 C C . PRO A 1 179 ? -74.015 -17.224 -0.468 1.00 40.50 179 PRO A C 1
ATOM 1405 O O . PRO A 1 179 ? -73.669 -17.134 -1.635 1.00 40.50 179 PRO A O 1
ATOM 1408 N N . LYS A 1 180 ? -73.408 -18.022 0.427 1.00 28.20 180 LYS A N 1
ATOM 1409 C CA . LYS A 1 180 ? -72.949 -19.433 0.337 1.00 28.20 180 LYS A CA 1
ATOM 1410 C C . LYS A 1 180 ? -72.150 -19.973 -0.872 1.00 28.20 180 LYS A C 1
ATOM 1412 O O . LYS A 1 180 ? -72.677 -20.153 -1.960 1.00 28.20 180 LYS A O 1
ATOM 1417 N N . GLY A 1 181 ? -70.997 -20.555 -0.524 1.00 27.25 181 GLY A N 1
ATOM 1418 C CA . GLY A 1 181 ? -70.438 -21.804 -1.078 1.00 27.25 181 GLY A CA 1
ATOM 1419 C C . GLY A 1 181 ? -69.234 -22.248 -0.227 1.00 27.25 181 GLY A C 1
ATOM 1420 O O . GLY A 1 181 ? -68.207 -21.585 -0.250 1.00 27.25 181 GLY A O 1
ATOM 1421 N N . ALA A 1 182 ? -69.432 -23.096 0.794 1.00 28.59 182 ALA A N 1
ATOM 1422 C CA . ALA A 1 182 ? -69.042 -24.523 0.827 1.00 28.59 182 ALA A CA 1
ATOM 1423 C C . ALA A 1 182 ? -67.537 -24.756 0.528 1.00 28.59 182 ALA A C 1
ATOM 1425 O O . ALA A 1 182 ? -67.101 -24.546 -0.592 1.00 28.59 182 ALA A O 1
ATOM 1426 N N . ALA A 1 183 ? -66.697 -24.993 1.553 1.00 30.03 183 ALA A N 1
ATOM 1427 C CA . ALA A 1 183 ? -66.218 -26.325 2.005 1.00 30.03 183 ALA A CA 1
ATOM 1428 C C . ALA A 1 183 ? -65.203 -26.969 1.024 1.00 30.03 183 ALA A C 1
ATOM 1430 O O . ALA A 1 183 ? -65.404 -26.903 -0.172 1.00 30.03 183 ALA A O 1
ATOM 1431 N N . GLN A 1 184 ? -64.114 -27.662 1.373 1.00 30.09 184 GLN A N 1
ATOM 1432 C CA . GLN A 1 184 ? -63.443 -28.099 2.601 1.00 30.09 184 GLN A CA 1
ATOM 1433 C C . GLN A 1 184 ? -62.114 -28.780 2.157 1.00 30.09 184 GLN A C 1
ATOM 1435 O O . GLN A 1 184 ? -62.066 -29.359 1.080 1.00 30.09 184 GLN A O 1
ATOM 1440 N N . LYS A 1 185 ? -61.087 -28.747 3.025 1.00 28.45 185 LYS A N 1
ATOM 1441 C CA . LYS A 1 185 ? -60.022 -29.753 3.314 1.00 28.45 185 LYS A CA 1
ATOM 1442 C C . LYS A 1 185 ? -59.489 -30.733 2.236 1.00 28.45 185 LYS A C 1
ATOM 1444 O O . LYS A 1 185 ? -60.248 -31.524 1.692 1.00 28.45 185 LYS A O 1
ATOM 1449 N N . LYS A 1 186 ? -58.150 -30.892 2.222 1.00 29.94 186 LYS A N 1
ATOM 1450 C CA . LYS A 1 186 ? -57.351 -32.100 2.621 1.00 29.94 186 LYS A CA 1
ATOM 1451 C C . LYS A 1 186 ? -55.847 -31.811 2.384 1.00 29.94 186 LYS A C 1
ATOM 1453 O O . LYS A 1 186 ? -55.516 -31.203 1.377 1.00 29.94 186 LYS A O 1
ATOM 1458 N N . GLU A 1 187 ? -54.955 -31.904 3.384 1.00 27.16 187 GLU A N 1
ATOM 1459 C CA . GLU A 1 187 ? -54.136 -33.090 3.775 1.00 27.16 187 GLU A CA 1
ATOM 1460 C C . GLU A 1 187 ? -53.419 -33.773 2.594 1.00 27.16 187 GLU A C 1
ATOM 1462 O O . GLU A 1 187 ? -54.038 -33.978 1.564 1.00 27.16 187 GLU A O 1
ATOM 1467 N N . ALA A 1 188 ? -52.190 -34.291 2.638 1.00 29.31 188 ALA A N 1
ATOM 1468 C CA . ALA A 1 188 ? -51.015 -34.287 3.516 1.00 29.31 188 ALA A CA 1
ATOM 1469 C C . ALA A 1 188 ? -49.975 -35.220 2.827 1.00 29.31 188 ALA A C 1
ATOM 1471 O O . ALA A 1 188 ? -50.359 -36.040 1.996 1.00 29.31 188 ALA A O 1
ATOM 1472 N N . ASN A 1 189 ? -48.719 -35.208 3.305 1.00 28.14 189 ASN A N 1
ATOM 1473 C CA . ASN A 1 189 ? -47.690 -36.270 3.173 1.00 28.14 189 ASN A CA 1
ATOM 1474 C C . ASN A 1 189 ? -47.018 -36.494 1.789 1.00 28.14 189 ASN A C 1
ATOM 1476 O O . ASN A 1 189 ? -47.661 -36.375 0.763 1.00 28.14 189 ASN A O 1
ATOM 1480 N N . LYS A 1 190 ? -45.777 -36.992 1.634 1.00 29.08 190 LYS A N 1
ATOM 1481 C CA . LYS A 1 190 ? -44.543 -37.208 2.437 1.00 29.08 190 LYS A CA 1
ATOM 1482 C C . LYS A 1 190 ? -43.589 -38.030 1.552 1.00 29.08 190 LYS A C 1
ATOM 1484 O O . LYS A 1 190 ? -44.067 -38.793 0.721 1.00 29.08 190 LYS A O 1
ATOM 1489 N N . LYS A 1 191 ? -42.302 -38.031 1.932 1.00 29.88 191 LYS A N 1
ATOM 1490 C CA . LYS A 1 191 ? -41.262 -39.046 1.627 1.00 29.88 191 LYS A CA 1
ATOM 1491 C C . LYS A 1 191 ? -40.697 -38.960 0.200 1.00 29.88 191 LYS A C 1
ATOM 1493 O O . LYS A 1 191 ? -41.420 -38.646 -0.723 1.00 29.88 191 LYS A O 1
ATOM 1498 N N . THR A 1 192 ? -39.436 -39.242 -0.112 1.00 25.77 192 THR A N 1
ATOM 1499 C CA . THR A 1 192 ? -38.213 -39.738 0.563 1.00 25.77 192 THR A CA 1
ATOM 1500 C C . THR A 1 192 ? -37.179 -39.866 -0.561 1.00 25.77 192 THR A C 1
ATOM 1502 O O . THR A 1 192 ? -37.583 -40.189 -1.675 1.00 25.77 192 THR A O 1
ATOM 1505 N N . GLY A 1 193 ? -35.872 -39.793 -0.291 1.00 28.66 193 GLY A N 1
ATOM 1506 C CA . GLY A 1 193 ? -34.925 -40.442 -1.208 1.00 28.66 193 GLY A CA 1
ATOM 1507 C C . GLY A 1 193 ? -33.478 -39.985 -1.130 1.00 28.66 193 GLY A C 1
ATOM 1508 O O . GLY A 1 193 ? -33.048 -39.148 -1.905 1.00 28.66 193 GLY A O 1
ATOM 1509 N N . SER A 1 194 ? -32.726 -40.601 -0.223 1.00 28.52 194 SER A N 1
ATOM 1510 C CA . SER A 1 194 ? -31.260 -40.625 -0.195 1.00 28.52 194 SER A CA 1
ATOM 1511 C C . SER A 1 194 ? -30.671 -41.428 -1.365 1.00 28.52 194 SER A C 1
ATOM 1513 O O . SER A 1 194 ? -31.233 -42.464 -1.728 1.00 28.52 194 SER A O 1
ATOM 1515 N N . LYS A 1 195 ? -29.512 -40.983 -1.881 1.00 32.22 195 LYS A N 1
ATOM 1516 C CA . LYS A 1 195 ? -28.304 -41.751 -2.299 1.00 32.22 195 LYS A CA 1
ATOM 1517 C C . LYS A 1 195 ? -27.444 -40.848 -3.208 1.00 32.22 195 LYS A C 1
ATOM 1519 O O . LYS A 1 195 ? -27.991 -40.005 -3.893 1.00 32.22 195 LYS A O 1
ATOM 1524 N N . ARG A 1 196 ? -26.133 -40.990 -3.405 1.00 30.52 196 ARG A N 1
ATOM 1525 C CA . ARG A 1 196 ? -24.975 -41.588 -2.721 1.00 30.52 196 ARG A CA 1
ATOM 1526 C C . ARG A 1 196 ? -23.780 -41.242 -3.632 1.00 30.52 196 ARG A C 1
ATOM 1528 O O . ARG A 1 196 ? -23.891 -41.346 -4.849 1.00 30.52 196 ARG A O 1
ATOM 1535 N N . VAL A 1 197 ? -22.675 -40.838 -3.016 1.00 33.66 197 VAL A N 1
ATOM 1536 C CA . VAL A 1 197 ? -21.310 -40.665 -3.552 1.00 33.66 197 VAL A CA 1
ATOM 1537 C C . VAL A 1 197 ? -20.940 -41.629 -4.694 1.00 33.66 197 VAL A C 1
ATOM 1539 O O . VAL A 1 197 ? -21.127 -42.838 -4.544 1.00 33.66 197 VAL A O 1
ATOM 1542 N N . LYS A 1 198 ? -20.282 -41.114 -5.749 1.00 36.81 198 LYS A N 1
ATOM 1543 C CA . LYS A 1 198 ? -19.229 -41.836 -6.489 1.00 36.81 198 LYS A CA 1
ATOM 1544 C C . LYS A 1 198 ? -18.077 -40.912 -6.899 1.00 36.81 198 LYS A C 1
ATOM 1546 O O . LYS A 1 198 ? -18.231 -39.979 -7.676 1.00 36.81 198 LYS A O 1
ATOM 1551 N N . THR A 1 199 ? -16.923 -41.255 -6.350 1.00 29.78 199 THR A N 1
ATOM 1552 C CA . THR A 1 199 ? -15.552 -40.894 -6.698 1.00 29.78 199 THR A CA 1
ATOM 1553 C C . THR A 1 199 ? -15.248 -41.208 -8.168 1.00 29.78 199 THR A C 1
ATOM 1555 O O . THR A 1 199 ? -15.583 -42.295 -8.636 1.00 29.78 199 THR A O 1
ATOM 1558 N N . ALA A 1 200 ? -14.555 -40.313 -8.875 1.00 38.25 200 ALA A N 1
ATOM 1559 C CA . ALA A 1 200 ? -13.843 -40.651 -10.108 1.00 38.25 200 ALA A CA 1
ATOM 1560 C C . ALA A 1 200 ? -12.612 -39.752 -10.279 1.00 38.25 200 ALA A C 1
ATOM 1562 O O . ALA A 1 200 ? -12.666 -38.635 -10.786 1.00 38.25 200 ALA A O 1
ATOM 1563 N N . THR A 1 201 ? -11.483 -40.286 -9.832 1.00 32.25 201 THR A N 1
ATOM 1564 C CA . THR A 1 201 ? -10.123 -39.849 -10.126 1.00 32.25 201 THR A CA 1
ATOM 1565 C C . THR A 1 201 ? -9.914 -39.794 -11.642 1.00 32.25 201 THR A C 1
ATOM 1567 O O . THR A 1 201 ? -10.057 -40.815 -12.316 1.00 32.25 201 THR A O 1
ATOM 1570 N N . ARG A 1 202 ? -9.515 -38.647 -12.205 1.00 38.56 202 ARG A N 1
ATOM 1571 C CA . ARG A 1 202 ? -8.972 -38.605 -13.573 1.00 38.56 202 ARG A CA 1
ATOM 1572 C C . ARG A 1 202 ? -7.755 -37.688 -13.654 1.00 38.56 202 ARG A C 1
ATOM 1574 O O . ARG A 1 202 ? -7.867 -36.475 -13.766 1.00 38.56 202 ARG A O 1
ATOM 1581 N N . LYS A 1 203 ? -6.577 -38.319 -13.620 1.00 37.41 203 LYS A N 1
ATOM 1582 C CA . LYS A 1 203 ? -5.300 -37.754 -14.076 1.00 37.41 203 LYS A CA 1
ATOM 1583 C C . LYS A 1 203 ? -5.431 -37.307 -15.541 1.00 37.41 203 LYS A C 1
ATOM 1585 O O . LYS A 1 203 ? -5.750 -38.137 -16.390 1.00 37.41 203 LYS A O 1
ATOM 1590 N N . ARG A 1 204 ? -5.104 -36.049 -15.840 1.00 38.84 204 ARG A N 1
ATOM 1591 C CA . ARG A 1 204 ? -4.647 -35.551 -17.157 1.00 38.84 204 ARG A CA 1
ATOM 1592 C C . ARG A 1 204 ? -3.621 -34.448 -16.863 1.00 38.84 204 ARG A C 1
ATOM 1594 O O . ARG A 1 204 ? -3.978 -33.454 -16.254 1.00 38.84 204 ARG A O 1
ATOM 1601 N N . LYS A 1 205 ? -2.321 -34.767 -16.866 1.00 34.31 205 LYS A N 1
ATOM 1602 C CA . LYS A 1 205 ? -1.356 -34.549 -17.967 1.00 34.31 205 LYS A CA 1
ATOM 1603 C C . LYS A 1 205 ? -1.487 -33.171 -18.634 1.00 34.31 205 LYS A C 1
ATOM 1605 O O . LYS A 1 205 ? -2.442 -32.946 -19.365 1.00 34.31 205 LYS A O 1
ATOM 1610 N N . MET A 1 206 ? -0.489 -32.334 -18.325 1.00 30.47 206 MET A N 1
ATOM 1611 C CA . MET A 1 206 ? 0.235 -31.366 -19.164 1.00 30.47 206 MET A CA 1
ATOM 1612 C C . MET A 1 206 ? -0.448 -30.904 -20.456 1.00 30.47 206 MET A C 1
ATOM 1614 O O . MET A 1 206 ? -0.681 -31.713 -21.348 1.00 30.47 206 MET A O 1
ATOM 1618 N N . ASN A 1 207 ? -0.582 -29.585 -20.604 1.00 32.41 207 ASN A N 1
ATOM 1619 C CA . ASN A 1 207 ? 0.078 -28.897 -21.710 1.00 32.41 207 ASN A CA 1
ATOM 1620 C C . ASN A 1 207 ? 0.404 -27.451 -21.323 1.00 32.41 207 ASN A C 1
ATOM 1622 O O . ASN A 1 207 ? -0.426 -26.738 -20.769 1.00 32.41 207 ASN A O 1
ATOM 1626 N N . VAL A 1 208 ? 1.658 -27.105 -21.592 1.00 33.47 208 VAL A N 1
ATOM 1627 C CA . VAL A 1 208 ? 2.261 -25.777 -21.547 1.00 33.47 208 VAL A CA 1
ATOM 1628 C C . VAL A 1 208 ? 1.863 -25.049 -22.826 1.00 33.47 208 VAL A C 1
ATOM 1630 O O . VAL A 1 208 ? 1.961 -25.651 -23.896 1.00 33.47 208 VAL A O 1
ATOM 1633 N N . LEU A 1 209 ? 1.439 -23.794 -22.695 1.00 35.16 209 LEU A N 1
ATOM 1634 C CA . LEU A 1 209 ? 1.724 -22.662 -23.582 1.00 35.16 209 LEU A CA 1
ATOM 1635 C C . LEU A 1 209 ? 1.464 -21.381 -22.787 1.00 35.16 209 LEU A C 1
ATOM 1637 O O . LEU A 1 209 ? 0.415 -21.335 -22.105 1.00 35.16 209 LEU A O 1
#

Secondary structure (DSSP, 8-state):
--TTEEEEEEEEE----TT---SS----EEEEEEEEE-SSS-EEEEE-BPPPEE-TTT--EE--BHHHHHT----TTEEEEEEETTTTEEEEEEHHHHHHT-EEEEE-TT-EEEEEEEEEEESHHHHHHHHHHTT--BS-HHHHHHHHHS--------PPPP-----------------------------------------------

pLDDT: mean 70.69, std 25.22, range [25.62, 95.25]